Protein AF-A0A836WLM4-F1 (afdb_monomer_lite)

Secondary structure (DSSP, 8-state):
-EEEEEE-HHHHTTTS-HHHHHHHHHHHHHTSSSEEEEEESSS-SSSSPP--S-HHHHHHHHHHHHHHS---SEEEEES-TTTSPPEEEEP-SSSS--EEEESGGGG-SSS-TTS-SSEEEEE--TT-HHHHHHHHH-----SS---EEEGGGHHHHHHHHTTTS-GGG-EEESSS-GGG----

Structure (mmCIF, N/CA/C/O backbone):
data_AF-A0A836WLM4-F1
#
_entry.id   AF-A0A836WLM4-F1
#
loop_
_atom_site.group_PDB
_atom_site.id
_atom_site.type_symbol
_atom_site.label_atom_id
_atom_site.label_alt_id
_atom_site.label_comp_id
_atom_site.label_asym_id
_atom_site.label_entity_id
_atom_site.label_seq_id
_atom_site.pdbx_PDB_ins_code
_atom_site.Cartn_x
_atom_site.Cartn_y
_atom_site.Cartn_z
_atom_site.occupancy
_atom_site.B_iso_or_equiv
_atom_site.auth_seq_id
_atom_site.auth_comp_id
_atom_site.auth_asym_id
_atom_site.auth_atom_id
_atom_site.pdbx_PDB_model_num
ATOM 1 N N . MET A 1 1 ? 1.479 -11.804 12.844 1.00 90.88 1 MET A N 1
ATOM 2 C CA . MET A 1 1 ? 1.145 -10.434 12.427 1.00 90.88 1 MET A CA 1
ATOM 3 C C . MET A 1 1 ? 2.425 -9.738 12.035 1.00 90.88 1 MET A C 1
ATOM 5 O O . MET A 1 1 ? 3.139 -9.235 12.898 1.00 90.88 1 MET A O 1
ATOM 9 N N . ASN A 1 2 ? 2.704 -9.768 10.740 1.00 96.69 2 ASN A N 1
ATOM 10 C CA . ASN A 1 2 ? 3.854 -9.154 10.107 1.00 96.69 2 ASN A CA 1
ATOM 11 C C . ASN A 1 2 ? 3.353 -8.065 9.154 1.00 96.69 2 ASN A C 1
ATOM 13 O O . ASN A 1 2 ? 2.585 -8.352 8.235 1.00 96.69 2 ASN A O 1
ATOM 17 N N . LEU A 1 3 ? 3.757 -6.823 9.405 1.00 97.25 3 LEU A N 1
ATOM 18 C CA . LEU A 1 3 ? 3.410 -5.657 8.596 1.00 97.25 3 LEU A CA 1
ATOM 19 C C . LEU A 1 3 ? 4.615 -5.229 7.760 1.00 97.25 3 LEU A C 1
ATOM 21 O O . LEU A 1 3 ? 5.695 -4.998 8.299 1.00 97.25 3 LEU A O 1
ATOM 25 N N . VAL A 1 4 ? 4.427 -5.050 6.460 1.00 96.88 4 VAL A N 1
ATOM 26 C CA . VAL A 1 4 ? 5.431 -4.452 5.577 1.00 96.88 4 VAL A CA 1
ATOM 27 C C . VAL A 1 4 ? 4.884 -3.153 5.012 1.00 96.88 4 VAL A C 1
ATOM 29 O O . VAL A 1 4 ? 3.814 -3.135 4.413 1.00 96.88 4 VAL A O 1
ATOM 32 N N . VAL A 1 5 ? 5.628 -2.062 5.181 1.00 97.25 5 VAL A N 1
ATOM 33 C CA . VAL A 1 5 ? 5.418 -0.834 4.411 1.00 97.25 5 VAL A CA 1
ATOM 34 C C . VAL A 1 5 ? 6.332 -0.888 3.193 1.00 97.25 5 VAL A C 1
ATOM 36 O O . VAL A 1 5 ? 7.551 -0.903 3.351 1.00 97.25 5 VAL A O 1
ATOM 39 N N . LEU A 1 6 ? 5.750 -0.930 1.997 1.00 97.31 6 LEU A N 1
ATOM 40 C CA . LEU A 1 6 ? 6.459 -1.000 0.720 1.00 97.31 6 LEU A CA 1
ATOM 41 C C . LEU A 1 6 ? 6.491 0.374 0.044 1.00 97.31 6 LEU A C 1
ATOM 43 O O . LEU A 1 6 ? 5.462 1.042 -0.053 1.00 97.31 6 LEU A O 1
ATOM 47 N N . SER A 1 7 ? 7.653 0.787 -0.465 1.00 96.81 7 SER A N 1
ATOM 48 C CA . SER A 1 7 ? 7.782 2.012 -1.265 1.00 96.81 7 SER A CA 1
ATOM 49 C C . SER A 1 7 ? 9.016 1.997 -2.186 1.00 96.81 7 SER A C 1
ATOM 51 O O . SER A 1 7 ? 9.783 1.035 -2.208 1.00 96.81 7 SER A O 1
ATOM 53 N N . SER A 1 8 ? 9.222 3.079 -2.937 1.00 95.69 8 SER A N 1
ATOM 54 C CA . SER A 1 8 ? 10.456 3.385 -3.672 1.00 95.69 8 SER A CA 1
ATOM 55 C C . SER A 1 8 ? 11.170 4.528 -2.966 1.00 95.69 8 SER A C 1
ATOM 57 O O . SER A 1 8 ? 10.646 5.640 -2.901 1.00 95.69 8 SER A O 1
ATOM 59 N N . ARG A 1 9 ? 12.384 4.298 -2.468 1.00 95.12 9 ARG A N 1
ATOM 60 C CA . ARG A 1 9 ? 13.175 5.333 -1.799 1.00 95.12 9 ARG A CA 1
ATOM 61 C C . ARG A 1 9 ? 13.555 6.445 -2.764 1.00 95.12 9 ARG A C 1
ATOM 63 O O . ARG A 1 9 ? 13.557 7.613 -2.376 1.00 95.12 9 ARG A O 1
ATOM 70 N N . LYS A 1 10 ? 13.883 6.104 -4.014 1.00 94.44 10 LYS A N 1
ATOM 71 C CA . LYS A 1 10 ? 14.238 7.080 -5.047 1.00 94.44 10 LYS A CA 1
ATOM 72 C C . LYS A 1 10 ? 13.027 7.926 -5.429 1.00 94.44 10 LYS A C 1
ATOM 74 O O . LYS A 1 10 ? 13.130 9.149 -5.417 1.00 94.44 10 LYS A O 1
ATOM 79 N N . ASN A 1 11 ? 11.893 7.298 -5.737 1.00 95.06 11 ASN A N 1
ATOM 80 C CA . ASN A 1 11 ? 10.731 8.013 -6.262 1.00 95.06 11 ASN A CA 1
ATOM 81 C C . ASN A 1 11 ? 10.021 8.809 -5.164 1.00 95.06 11 ASN A C 1
ATOM 83 O O . ASN A 1 11 ? 9.648 9.956 -5.401 1.00 95.06 11 ASN A O 1
ATOM 87 N N . ILE A 1 12 ? 9.923 8.278 -3.939 1.00 95.31 12 ILE A N 1
ATOM 88 C CA . ILE A 1 12 ? 9.326 9.015 -2.815 1.00 95.31 12 ILE A CA 1
ATOM 89 C C . ILE A 1 12 ? 10.145 10.261 -2.446 1.00 95.31 12 ILE A C 1
ATOM 91 O O . ILE A 1 12 ? 9.575 11.291 -2.092 1.00 95.31 12 ILE A O 1
ATOM 95 N N . SER A 1 13 ? 11.474 10.211 -2.617 1.00 95.38 13 SER A N 1
ATOM 96 C CA . SER A 1 13 ? 12.364 11.357 -2.378 1.00 95.38 13 SER A CA 1
ATOM 97 C C . SER A 1 13 ? 12.131 12.518 -3.353 1.00 95.38 13 SER A C 1
ATOM 99 O O . SER A 1 13 ? 12.559 13.635 -3.076 1.00 95.38 13 SER A O 1
ATOM 101 N N . ASN A 1 14 ? 11.450 12.284 -4.482 1.00 95.56 14 ASN A N 1
ATOM 102 C CA . ASN A 1 14 ? 11.094 13.347 -5.424 1.00 95.56 14 ASN A CA 1
ATOM 103 C C . ASN A 1 14 ? 9.898 14.182 -4.944 1.00 95.56 14 ASN A C 1
ATOM 105 O O . ASN A 1 14 ? 9.700 15.290 -5.437 1.00 95.56 14 ASN A O 1
ATOM 109 N N . ILE A 1 15 ? 9.098 13.657 -4.009 1.00 95.25 15 ILE A N 1
ATOM 110 C CA . ILE A 1 15 ? 7.854 14.293 -3.553 1.00 95.25 15 ILE A CA 1
ATOM 111 C C . ILE A 1 15 ? 7.826 14.585 -2.048 1.00 95.25 15 ILE A C 1
ATOM 113 O O . ILE A 1 15 ? 6.942 15.309 -1.589 1.00 95.25 15 ILE A O 1
ATOM 117 N N . ALA A 1 16 ? 8.760 14.025 -1.275 1.00 94.94 16 ALA A N 1
ATOM 118 C CA . ALA A 1 16 ? 8.837 14.156 0.177 1.00 94.94 16 ALA A CA 1
ATOM 119 C C . ALA A 1 16 ? 10.294 14.166 0.668 1.00 94.94 16 ALA A C 1
ATOM 121 O O . ALA A 1 16 ? 11.170 13.544 0.069 1.00 94.94 16 ALA A O 1
ATOM 122 N N . ASP A 1 17 ? 10.554 14.803 1.815 1.00 96.56 17 ASP A N 1
ATOM 123 C CA . ASP A 1 17 ? 11.833 14.631 2.512 1.00 96.56 17 ASP A CA 1
ATOM 124 C C . ASP A 1 17 ? 11.935 13.195 3.048 1.00 96.56 17 ASP A C 1
ATOM 126 O O . ASP A 1 17 ? 11.098 12.742 3.840 1.00 96.56 17 ASP A O 1
ATOM 130 N N . ILE A 1 18 ? 12.973 12.472 2.626 1.00 94.69 18 ILE A N 1
ATOM 131 C CA . ILE A 1 18 ? 13.127 11.055 2.959 1.00 94.69 18 ILE A CA 1
ATOM 132 C C . ILE A 1 18 ? 13.297 10.807 4.462 1.00 94.69 18 ILE A C 1
ATOM 134 O O . ILE A 1 18 ? 12.759 9.836 4.983 1.00 94.69 18 ILE A O 1
ATOM 138 N N . LYS A 1 19 ? 13.977 11.698 5.194 1.00 95.75 19 LYS A N 1
ATOM 139 C CA . LYS A 1 19 ? 14.186 11.538 6.641 1.00 95.75 19 LYS A CA 1
ATOM 140 C C . LYS A 1 19 ? 12.888 11.765 7.402 1.00 95.75 19 LYS A C 1
ATOM 142 O O . LYS A 1 19 ? 12.614 11.067 8.377 1.00 95.75 19 LYS A O 1
ATOM 147 N N . VAL A 1 20 ? 12.092 12.742 6.967 1.00 96.25 20 VAL A N 1
ATOM 148 C CA . VAL A 1 20 ? 10.762 12.997 7.537 1.00 96.25 20 VAL A CA 1
ATOM 149 C C . VAL A 1 20 ? 9.837 11.812 7.262 1.00 96.25 20 VAL A C 1
ATOM 151 O O . VAL A 1 20 ? 9.175 11.331 8.181 1.00 96.25 20 VAL A O 1
ATOM 154 N N . THR A 1 21 ? 9.859 11.294 6.034 1.00 95.81 21 THR A N 1
ATOM 155 C CA . THR A 1 21 ? 9.072 10.128 5.612 1.00 95.81 21 THR A CA 1
ATOM 156 C C . THR A 1 21 ? 9.440 8.882 6.418 1.00 95.81 21 THR A C 1
ATOM 158 O O . THR A 1 21 ? 8.573 8.284 7.050 1.00 95.81 21 THR A O 1
ATOM 161 N N . GLU A 1 22 ? 10.726 8.527 6.487 1.00 95.88 22 GLU A N 1
ATOM 162 C CA . GLU A 1 22 ? 11.214 7.371 7.252 1.00 95.88 22 GLU A CA 1
ATOM 163 C C . GLU A 1 22 ? 10.887 7.502 8.747 1.00 95.88 22 GLU A C 1
ATOM 165 O O . GLU A 1 22 ? 10.523 6.517 9.389 1.00 95.88 22 GLU A O 1
ATOM 170 N N . LYS A 1 23 ? 10.929 8.716 9.313 1.00 96.75 23 LYS A N 1
ATOM 171 C CA . LYS A 1 23 ? 10.508 8.968 10.701 1.00 96.75 23 LYS A CA 1
ATOM 172 C C . LYS A 1 23 ? 9.004 8.747 10.906 1.00 96.75 23 LYS A C 1
ATOM 174 O O . LYS A 1 23 ? 8.608 8.187 11.934 1.00 96.75 23 LYS A O 1
ATOM 179 N N . ALA A 1 24 ? 8.172 9.193 9.967 1.00 96.31 24 ALA A N 1
ATOM 180 C CA . ALA A 1 24 ? 6.725 8.993 10.013 1.00 96.31 24 ALA A CA 1
ATOM 181 C C . ALA A 1 24 ? 6.367 7.506 9.894 1.00 96.31 24 ALA A C 1
ATOM 183 O O . ALA A 1 24 ? 5.630 6.988 10.734 1.00 96.31 24 ALA A O 1
ATOM 184 N N . VAL A 1 25 ? 6.971 6.804 8.929 1.00 96.50 25 VAL A N 1
ATOM 185 C CA . VAL A 1 25 ? 6.831 5.352 8.770 1.00 96.50 25 VAL A CA 1
ATOM 186 C C . VAL A 1 25 ? 7.288 4.633 10.028 1.00 96.50 25 VAL A C 1
ATOM 188 O O . VAL A 1 25 ? 6.541 3.815 10.549 1.00 96.50 25 VAL A O 1
ATOM 191 N N . LYS A 1 26 ? 8.455 4.976 10.584 1.00 95.88 26 LYS A N 1
ATOM 192 C CA . LYS A 1 26 ? 8.925 4.373 11.835 1.00 95.88 26 LYS A CA 1
ATOM 193 C C . LYS A 1 26 ? 7.907 4.550 12.963 1.00 95.88 26 LYS A C 1
ATOM 195 O O . LYS A 1 26 ? 7.608 3.592 13.658 1.00 95.88 26 LYS A O 1
ATOM 200 N N . SER A 1 27 ? 7.338 5.745 13.116 1.00 94.88 27 SER A N 1
ATOM 201 C CA . SER A 1 27 ? 6.329 6.009 14.153 1.00 94.88 27 SER A CA 1
ATOM 202 C C . SER A 1 27 ? 5.056 5.172 13.956 1.00 94.88 27 SER A C 1
ATOM 204 O O . SER A 1 27 ? 4.464 4.717 14.931 1.00 94.88 27 SER A O 1
ATOM 206 N N . TYR A 1 28 ? 4.645 4.955 12.702 1.00 94.44 28 TYR A N 1
ATOM 207 C CA . TYR A 1 28 ? 3.536 4.070 12.347 1.00 94.44 28 TYR A CA 1
ATOM 208 C C . TYR A 1 28 ? 3.868 2.602 12.658 1.00 94.44 28 TYR A C 1
ATOM 210 O O . TYR A 1 28 ? 3.101 1.932 13.349 1.00 94.44 28 TYR A O 1
ATOM 218 N N . LEU A 1 29 ? 5.043 2.127 12.243 1.00 95.25 29 LEU A N 1
ATOM 219 C CA . LEU A 1 29 ? 5.512 0.764 12.494 1.00 95.25 29 LEU A CA 1
ATOM 220 C C . LEU A 1 29 ? 5.709 0.463 13.989 1.00 95.25 29 LEU A C 1
ATOM 222 O O . LEU A 1 29 ? 5.354 -0.627 14.424 1.00 95.25 29 LEU A O 1
ATOM 226 N N . ASP A 1 30 ? 6.204 1.421 14.780 1.00 94.88 30 ASP A N 1
ATOM 227 C CA . ASP A 1 30 ? 6.378 1.296 16.237 1.00 94.88 30 ASP A CA 1
ATOM 228 C C . ASP A 1 30 ? 5.028 1.155 16.975 1.00 94.88 30 ASP A C 1
ATOM 230 O O . ASP A 1 30 ? 4.978 0.653 18.097 1.00 94.88 30 ASP A O 1
ATOM 234 N N . SER A 1 31 ? 3.927 1.621 16.370 1.00 91.38 31 SER A N 1
ATOM 235 C CA . SER A 1 31 ? 2.572 1.493 16.928 1.00 91.38 31 SER A CA 1
ATOM 236 C C . SER A 1 31 ? 1.916 0.142 16.631 1.00 91.38 31 SER A C 1
ATOM 238 O O . SER A 1 31 ? 0.899 -0.199 17.237 1.00 91.38 31 SER A O 1
ATOM 240 N N . PHE A 1 32 ? 2.492 -0.628 15.705 1.00 93.19 32 PHE A N 1
ATOM 241 C CA . PHE A 1 32 ? 1.990 -1.939 15.337 1.00 93.19 32 PHE A CA 1
ATOM 242 C C . PHE A 1 32 ? 2.427 -2.978 16.383 1.00 93.19 32 PHE A C 1
ATOM 244 O O . PHE A 1 32 ? 3.611 -3.068 16.698 1.00 93.19 32 PHE A O 1
ATOM 251 N N . PRO A 1 33 ? 1.508 -3.794 16.928 1.00 93.38 33 PRO A N 1
ATOM 252 C CA . PRO A 1 33 ? 1.831 -4.730 18.009 1.00 93.38 33 PRO A CA 1
ATOM 253 C C . PRO A 1 33 ? 2.648 -5.957 17.564 1.00 93.38 33 PRO A C 1
ATOM 255 O O . PRO A 1 33 ? 3.083 -6.732 18.413 1.00 93.38 33 PRO A O 1
ATOM 258 N N . GLY A 1 34 ? 2.804 -6.179 16.255 1.00 94.19 34 GLY A N 1
ATOM 259 C CA . GLY A 1 34 ? 3.534 -7.311 15.685 1.00 94.19 34 GLY A CA 1
ATOM 260 C C . GLY A 1 34 ? 4.907 -6.934 15.129 1.00 94.19 34 GLY A C 1
ATOM 261 O O . GLY A 1 34 ? 5.435 -5.855 15.386 1.00 94.19 34 GLY A O 1
ATOM 262 N N . THR A 1 35 ? 5.486 -7.828 14.332 1.00 95.88 35 THR A N 1
ATOM 263 C CA . THR A 1 35 ? 6.739 -7.546 13.626 1.00 95.88 35 THR A CA 1
ATOM 264 C C . THR A 1 35 ? 6.458 -6.631 12.441 1.00 95.88 35 THR A C 1
ATOM 266 O O . THR A 1 35 ? 5.470 -6.814 11.730 1.00 95.88 35 THR A O 1
ATOM 269 N N . SER A 1 36 ? 7.311 -5.636 12.221 1.00 95.88 36 SER A N 1
ATOM 270 C CA . SER A 1 36 ? 7.114 -4.668 11.150 1.00 95.88 36 SER A CA 1
ATOM 271 C C . SER A 1 36 ? 8.405 -4.308 10.421 1.00 95.88 36 SER A C 1
ATOM 273 O O . SER A 1 36 ? 9.484 -4.277 11.013 1.00 95.88 36 SER A O 1
ATOM 275 N N . TYR A 1 37 ? 8.283 -4.036 9.120 1.00 94.62 37 TYR A N 1
ATOM 276 C CA . TYR A 1 37 ? 9.399 -3.700 8.239 1.00 94.62 37 TYR A CA 1
ATOM 277 C C . TYR A 1 37 ? 9.043 -2.531 7.319 1.00 94.62 37 TYR A C 1
ATOM 279 O O . TYR A 1 37 ? 7.907 -2.397 6.867 1.00 94.62 37 TYR A O 1
ATOM 287 N N . LEU A 1 38 ? 10.043 -1.709 7.006 1.00 94.69 38 LEU A N 1
ATOM 288 C CA . LEU A 1 38 ? 10.018 -0.796 5.869 1.00 94.69 38 LEU A CA 1
ATOM 289 C C . LEU A 1 38 ? 10.869 -1.419 4.763 1.00 94.69 38 LEU A C 1
ATOM 291 O O . LEU A 1 38 ? 12.069 -1.623 4.951 1.00 94.69 38 LEU A O 1
ATOM 295 N N . LEU A 1 39 ? 10.241 -1.721 3.633 1.00 94.69 39 LEU A N 1
ATOM 296 C CA . LEU A 1 39 ? 10.877 -2.293 2.459 1.00 94.69 39 LEU A CA 1
ATOM 297 C C . LEU A 1 39 ? 10.871 -1.267 1.327 1.00 94.69 39 LEU A C 1
ATOM 299 O O . LEU A 1 39 ? 9.818 -0.818 0.875 1.00 94.69 39 LEU A O 1
ATOM 303 N N . TYR A 1 40 ? 12.062 -0.927 0.847 1.00 95.56 40 TYR A N 1
ATOM 304 C CA . TYR A 1 40 ? 12.218 -0.192 -0.398 1.00 95.56 40 TYR A CA 1
ATOM 305 C C . TYR A 1 40 ? 12.615 -1.153 -1.503 1.00 95.56 40 TYR A C 1
ATOM 307 O O . TYR A 1 40 ? 13.614 -1.857 -1.357 1.00 95.56 40 TYR A O 1
ATOM 315 N N . HIS A 1 41 ? 11.874 -1.157 -2.610 1.00 95.12 41 HIS A N 1
ATOM 316 C CA . HIS A 1 41 ? 12.192 -2.060 -3.714 1.00 95.12 41 HIS A CA 1
ATOM 317 C C . HIS A 1 41 ? 13.487 -1.669 -4.445 1.00 95.12 41 HIS A C 1
ATOM 319 O O . HIS A 1 41 ? 14.094 -2.502 -5.098 1.00 95.12 41 HIS A O 1
ATOM 325 N N . ASP A 1 42 ? 13.932 -0.418 -4.323 1.00 93.75 42 ASP A N 1
ATOM 326 C CA . ASP A 1 42 ? 15.059 0.179 -5.053 1.00 93.75 42 ASP A CA 1
ATOM 327 C C . ASP A 1 42 ? 16.235 0.610 -4.156 1.00 93.75 42 ASP A C 1
ATOM 329 O O . ASP A 1 42 ? 17.281 1.031 -4.653 1.00 93.75 42 ASP A O 1
ATOM 333 N N . ALA A 1 43 ? 16.072 0.545 -2.836 1.00 86.94 43 ALA A N 1
ATOM 334 C CA . ALA A 1 43 ? 17.111 0.883 -1.865 1.00 86.94 43 ALA A CA 1
ATOM 335 C C . ALA A 1 43 ? 16.936 0.087 -0.559 1.00 86.94 43 ALA A C 1
ATOM 337 O O . ALA A 1 43 ? 16.748 0.679 0.512 1.00 86.94 43 ALA A O 1
ATOM 338 N N . PRO A 1 44 ? 16.949 -1.252 -0.632 1.00 66.94 44 PRO A N 1
ATOM 339 C CA . PRO A 1 44 ? 16.681 -2.097 0.519 1.00 66.94 44 PRO A CA 1
ATOM 340 C C . PRO A 1 44 ? 17.766 -1.929 1.594 1.00 66.94 44 PRO A C 1
ATOM 342 O O . PRO A 1 44 ? 18.960 -1.929 1.278 1.00 66.94 44 PRO A O 1
ATOM 345 N N . PRO A 1 45 ? 17.407 -1.848 2.886 1.00 57.34 45 PRO A N 1
ATOM 346 C CA . PRO A 1 45 ? 18.340 -2.228 3.930 1.00 57.34 45 PRO A CA 1
ATOM 347 C C . PRO A 1 45 ? 18.340 -3.766 4.056 1.00 57.34 45 PRO A C 1
ATOM 349 O O . PRO A 1 45 ? 17.397 -4.334 4.592 1.00 57.34 45 PRO A O 1
ATOM 352 N N . PHE A 1 46 ? 19.429 -4.420 3.621 1.00 56.41 46 PHE A N 1
ATOM 353 C CA . PHE A 1 46 ? 19.738 -5.861 3.781 1.00 56.41 46 PHE A CA 1
ATOM 354 C C . PHE A 1 46 ? 18.826 -6.868 3.033 1.00 56.41 46 PHE A C 1
ATOM 356 O O . PHE A 1 46 ? 17.670 -6.613 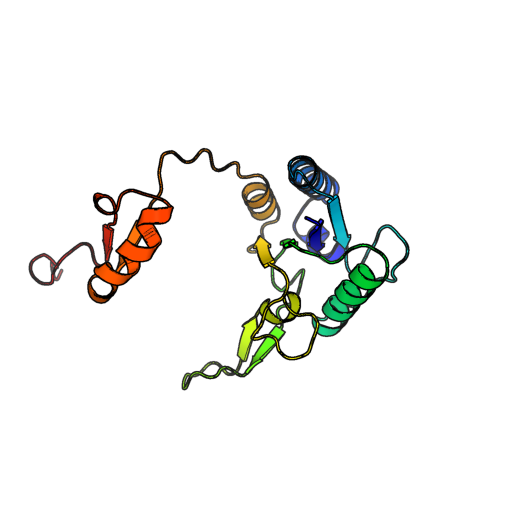2.727 1.00 56.41 46 PHE A O 1
ATOM 363 N N . PRO A 1 47 ? 19.285 -8.118 2.874 1.00 62.94 47 PRO A N 1
ATOM 364 C CA . PRO A 1 47 ? 20.189 -8.650 1.850 1.00 62.94 47 PRO A CA 1
ATOM 365 C C . PRO A 1 47 ? 19.465 -9.046 0.539 1.00 62.94 47 PRO A C 1
ATOM 367 O O . PRO A 1 47 ? 19.808 -10.071 -0.053 1.00 62.94 47 PRO A O 1
ATOM 370 N N . LEU A 1 48 ? 18.400 -8.342 0.158 1.00 75.50 48 LEU A N 1
ATOM 371 C CA . LEU A 1 48 ? 17.784 -8.496 -1.161 1.00 75.50 48 LEU A CA 1
ATOM 372 C C . LEU A 1 48 ? 18.326 -7.411 -2.086 1.00 75.50 48 LEU A C 1
ATOM 374 O O . LEU A 1 48 ? 18.580 -6.291 -1.640 1.00 75.50 48 LEU A O 1
ATOM 378 N N . ASP A 1 49 ? 18.529 -7.757 -3.352 1.00 84.94 49 ASP A N 1
ATOM 379 C CA . ASP A 1 49 ? 18.906 -6.780 -4.365 1.00 84.94 49 ASP A CA 1
ATOM 380 C C . ASP A 1 49 ? 17.704 -5.897 -4.701 1.00 84.94 49 ASP A C 1
ATOM 382 O O . ASP A 1 49 ? 16.551 -6.336 -4.667 1.00 84.94 49 ASP A O 1
ATOM 386 N N . GLY A 1 50 ? 17.978 -4.633 -5.019 1.00 87.62 50 GLY A N 1
ATOM 387 C CA . GLY A 1 50 ? 16.943 -3.745 -5.524 1.00 87.62 50 GLY A CA 1
ATOM 388 C C . GLY A 1 50 ? 16.427 -4.237 -6.877 1.00 87.62 50 GLY A C 1
ATOM 389 O O . GLY A 1 50 ? 17.203 -4.673 -7.727 1.00 87.62 50 GLY A O 1
ATOM 390 N N . VAL A 1 51 ? 15.122 -4.128 -7.088 1.00 94.00 51 VAL A N 1
ATOM 391 C CA . VAL A 1 51 ? 14.437 -4.474 -8.334 1.00 94.00 51 VAL A CA 1
ATOM 392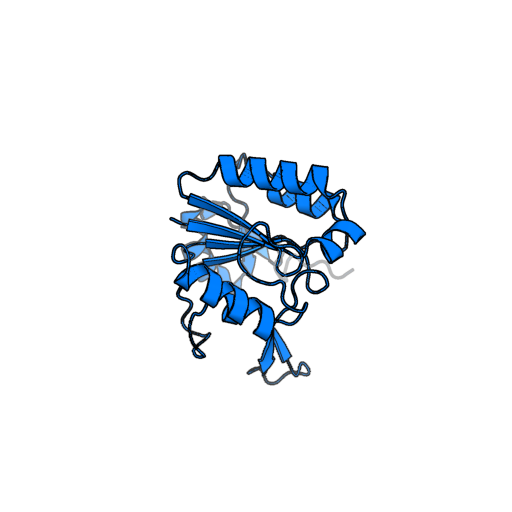 C C . VAL A 1 51 ? 13.959 -3.209 -9.057 1.00 94.00 51 VAL A C 1
ATOM 394 O O . VAL A 1 51 ? 13.743 -2.175 -8.412 1.00 94.00 51 VAL A O 1
ATOM 397 N N . PRO A 1 52 ? 13.790 -3.250 -10.392 1.00 94.75 52 PRO A N 1
ATOM 398 C CA . PRO A 1 52 ? 13.190 -2.152 -11.149 1.00 94.75 52 PRO A CA 1
ATOM 399 C C . PRO A 1 52 ? 11.806 -1.745 -10.617 1.00 94.75 52 PRO A C 1
ATOM 401 O O . PRO A 1 52 ? 11.127 -2.536 -9.965 1.00 94.75 52 PRO A O 1
ATOM 404 N N . SER A 1 53 ? 11.377 -0.514 -10.920 1.00 94.56 53 SER A N 1
ATOM 405 C CA . SER A 1 53 ? 10.012 -0.031 -10.638 1.00 94.56 53 SER A CA 1
ATOM 406 C C . SER A 1 53 ? 9.018 -0.645 -11.634 1.00 94.56 53 SER A C 1
ATOM 408 O O . SER A 1 53 ? 8.476 0.049 -12.488 1.00 94.56 53 SER A O 1
ATOM 410 N N . ASP A 1 54 ? 8.847 -1.959 -11.548 1.00 96.12 54 ASP A N 1
ATOM 411 C CA . ASP A 1 54 ? 7.997 -2.801 -12.387 1.00 96.12 54 ASP A CA 1
ATOM 412 C C . ASP A 1 54 ? 7.166 -3.716 -11.468 1.00 96.12 54 ASP A C 1
ATOM 414 O O . ASP A 1 54 ? 7.726 -4.254 -10.505 1.00 96.12 54 ASP A O 1
ATOM 418 N N . PRO A 1 55 ? 5.847 -3.863 -11.692 1.00 97.25 55 PRO A N 1
ATOM 419 C CA . PRO A 1 55 ? 4.976 -4.553 -10.745 1.00 97.25 55 PRO A CA 1
ATOM 420 C C . PRO A 1 55 ? 5.340 -6.033 -10.552 1.00 97.25 55 PRO A C 1
ATOM 422 O O . PRO A 1 55 ? 5.370 -6.500 -9.411 1.00 97.25 55 PRO A O 1
ATOM 425 N N . ASP A 1 56 ? 5.716 -6.750 -11.615 1.00 96.69 56 ASP A N 1
ATOM 426 C CA . ASP A 1 56 ? 6.134 -8.156 -11.541 1.00 96.69 56 ASP A CA 1
ATOM 427 C C . ASP A 1 56 ? 7.461 -8.319 -10.783 1.00 96.69 56 ASP A C 1
ATOM 429 O O . ASP A 1 56 ? 7.620 -9.206 -9.933 1.00 96.69 56 ASP A O 1
ATOM 433 N N . ALA A 1 57 ? 8.420 -7.424 -11.033 1.00 96.50 57 ALA A N 1
ATOM 434 C CA . ALA A 1 57 ? 9.696 -7.424 -10.325 1.00 96.50 57 ALA A CA 1
ATOM 435 C C . ALA A 1 57 ? 9.523 -7.134 -8.821 1.00 96.50 57 ALA A C 1
ATOM 437 O O . ALA A 1 57 ? 10.164 -7.769 -7.978 1.00 96.50 57 ALA A O 1
ATOM 438 N N . ILE A 1 58 ? 8.626 -6.209 -8.470 1.00 96.81 58 ILE A N 1
ATOM 439 C CA . ILE A 1 58 ? 8.287 -5.885 -7.079 1.00 96.81 58 ILE A CA 1
ATOM 440 C C . ILE A 1 58 ? 7.555 -7.052 -6.408 1.00 96.81 58 ILE A C 1
ATOM 442 O O . ILE A 1 58 ? 7.869 -7.381 -5.264 1.00 96.81 58 ILE A O 1
ATOM 446 N N . LEU A 1 59 ? 6.626 -7.717 -7.100 1.00 96.19 59 LEU A N 1
ATOM 447 C CA . LEU A 1 59 ? 5.964 -8.913 -6.578 1.00 96.19 59 LEU A CA 1
ATOM 448 C C . LEU A 1 59 ? 6.981 -10.024 -6.289 1.00 96.19 59 LEU A C 1
ATOM 450 O O . LEU A 1 59 ? 6.980 -10.585 -5.194 1.00 96.19 59 LEU A O 1
ATOM 454 N N . THR A 1 60 ? 7.917 -10.261 -7.209 1.00 94.75 60 THR A N 1
ATOM 455 C CA . THR A 1 60 ? 9.014 -11.224 -7.018 1.00 94.75 60 THR A CA 1
ATOM 456 C C . THR A 1 60 ? 9.858 -10.886 -5.785 1.00 94.75 60 THR A C 1
ATOM 458 O O . THR A 1 60 ? 10.217 -11.776 -5.012 1.00 94.75 60 THR A O 1
ATOM 461 N N . LEU A 1 61 ? 10.145 -9.600 -5.553 1.00 94.75 61 LEU A N 1
ATOM 462 C CA . LEU A 1 61 ? 10.850 -9.148 -4.351 1.00 94.75 61 LEU A CA 1
ATOM 463 C C . LEU A 1 61 ? 10.062 -9.453 -3.068 1.00 94.75 61 LEU A C 1
ATOM 465 O O . LEU A 1 61 ? 10.665 -9.863 -2.077 1.00 94.75 61 LEU A O 1
ATOM 469 N N . LEU A 1 62 ? 8.740 -9.252 -3.067 1.00 95.06 62 LEU A N 1
ATOM 470 C CA . LEU A 1 62 ? 7.895 -9.558 -1.909 1.00 95.06 62 LEU A CA 1
ATOM 471 C C . LEU A 1 62 ? 7.905 -11.056 -1.587 1.00 95.06 62 LEU A C 1
ATOM 473 O O . LEU A 1 62 ? 8.054 -11.412 -0.422 1.00 95.06 62 LEU A O 1
ATOM 477 N N . LEU A 1 63 ? 7.824 -11.920 -2.602 1.00 94.88 63 LEU A N 1
ATOM 478 C CA . LEU A 1 63 ? 7.913 -13.373 -2.418 1.00 94.88 63 LEU A CA 1
ATOM 479 C C . LEU A 1 63 ? 9.285 -13.779 -1.858 1.00 94.88 63 LEU A C 1
ATOM 481 O O . LEU A 1 63 ? 9.367 -14.485 -0.856 1.00 94.88 63 LEU A O 1
ATOM 485 N N . ALA A 1 64 ? 10.369 -13.234 -2.417 1.00 93.38 64 ALA A N 1
ATOM 486 C CA . ALA A 1 64 ? 11.723 -13.474 -1.914 1.00 93.38 64 ALA A CA 1
ATOM 487 C C . ALA A 1 64 ? 11.931 -12.952 -0.478 1.00 93.38 64 ALA A C 1
ATOM 489 O O . ALA A 1 64 ? 12.716 -13.512 0.293 1.00 93.38 64 ALA A O 1
ATOM 490 N N . PHE A 1 65 ? 11.243 -11.869 -0.106 1.00 93.50 65 PHE A N 1
ATOM 491 C CA . PHE A 1 65 ? 11.216 -11.374 1.265 1.00 93.50 65 PHE A CA 1
ATOM 492 C C . PHE A 1 65 ? 10.505 -12.359 2.198 1.00 93.50 65 PHE A C 1
ATOM 494 O O . PHE A 1 65 ? 11.050 -12.679 3.253 1.00 93.50 65 PHE A O 1
ATOM 501 N N . GLU A 1 66 ? 9.335 -12.874 1.820 1.00 93.44 66 GLU A N 1
ATOM 502 C CA . GLU A 1 66 ? 8.602 -13.864 2.619 1.00 93.44 66 GLU A CA 1
ATOM 503 C C . GLU A 1 66 ? 9.404 -15.152 2.827 1.00 93.44 66 GLU A C 1
ATOM 505 O O . GLU A 1 66 ? 9.498 -15.623 3.960 1.00 93.44 66 GLU A O 1
ATOM 510 N N . ASP A 1 67 ? 10.051 -15.658 1.773 1.00 92.75 67 ASP A N 1
ATOM 511 C CA . ASP A 1 67 ? 10.892 -16.861 1.823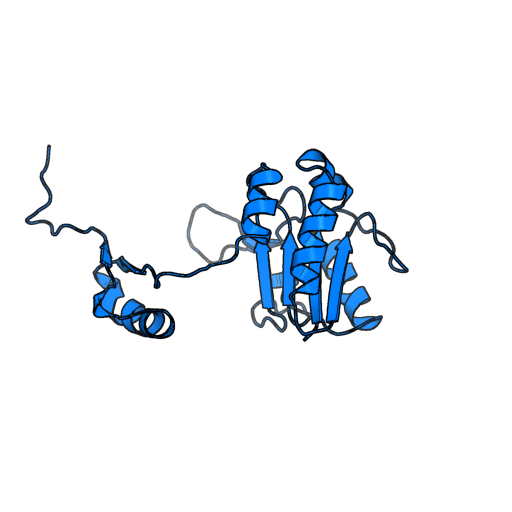 1.00 92.75 67 ASP A CA 1
ATOM 512 C C . ASP A 1 67 ? 12.070 -16.722 2.795 1.00 92.75 67 ASP A C 1
ATOM 514 O O . ASP A 1 67 ? 12.496 -17.685 3.439 1.00 92.75 67 ASP A O 1
ATOM 518 N N . LYS A 1 68 ? 12.637 -15.515 2.887 1.00 90.81 68 LYS A N 1
ATOM 519 C CA . LYS A 1 68 ? 13.828 -15.239 3.697 1.00 90.81 68 LYS A CA 1
ATOM 520 C C . LYS A 1 68 ? 13.506 -14.816 5.125 1.00 90.81 68 LYS A C 1
ATOM 522 O O . LYS A 1 68 ? 14.343 -14.990 6.015 1.00 90.81 68 LYS A O 1
ATOM 527 N N . PHE A 1 69 ? 12.347 -14.204 5.324 1.00 90.50 69 PHE A N 1
ATOM 528 C CA . PHE A 1 69 ? 11.951 -13.600 6.584 1.00 90.50 69 PHE A CA 1
ATOM 529 C C . PHE A 1 69 ? 10.677 -14.255 7.111 1.00 90.50 69 PHE A C 1
ATOM 531 O O . PHE A 1 69 ? 10.713 -15.398 7.555 1.00 90.50 69 PHE A O 1
ATOM 538 N N . ASN A 1 70 ? 9.573 -13.515 7.138 1.00 90.44 70 ASN A N 1
ATOM 539 C CA . ASN A 1 70 ? 8.292 -13.991 7.630 1.00 90.44 70 ASN A CA 1
ATOM 540 C C . ASN A 1 70 ? 7.218 -13.718 6.572 1.00 90.44 70 ASN A C 1
ATOM 542 O O . ASN A 1 70 ? 7.304 -12.681 5.906 1.00 90.44 70 ASN A O 1
ATOM 546 N N . PRO A 1 71 ? 6.172 -14.561 6.484 1.00 95.62 71 PRO A N 1
ATOM 547 C CA . PRO A 1 71 ? 4.998 -14.26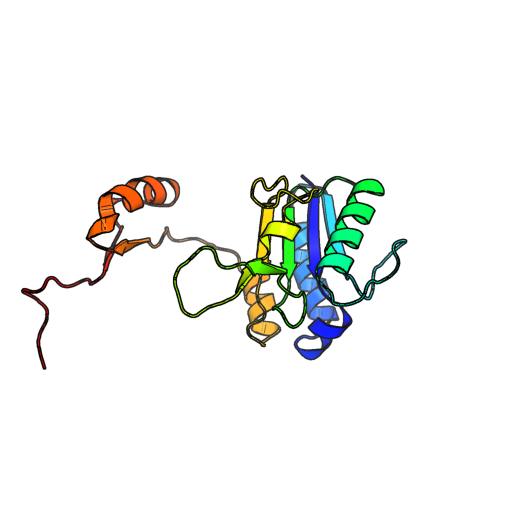4 5.673 1.00 95.62 71 PRO A CA 1
ATOM 548 C C . PRO A 1 71 ? 4.412 -12.899 6.038 1.00 95.62 71 PRO A C 1
ATOM 550 O O . PRO A 1 71 ? 4.235 -12.589 7.217 1.00 95.62 71 PRO A O 1
ATOM 553 N N . ILE A 1 72 ? 4.117 -12.084 5.037 1.00 97.06 72 ILE A N 1
ATOM 554 C CA . ILE A 1 72 ? 3.494 -10.772 5.154 1.00 97.06 72 ILE A CA 1
ATOM 555 C C . ILE A 1 72 ? 2.000 -10.986 5.397 1.00 97.06 72 ILE A C 1
ATOM 557 O O . ILE A 1 72 ? 1.289 -11.506 4.541 1.00 97.06 72 ILE A O 1
ATOM 561 N N . ASP A 1 73 ? 1.514 -10.561 6.562 1.00 97.56 73 ASP A N 1
ATOM 562 C CA . ASP A 1 73 ? 0.080 -10.582 6.875 1.00 97.56 73 ASP A CA 1
ATOM 563 C C . ASP A 1 73 ? -0.601 -9.299 6.362 1.00 97.56 73 ASP A C 1
ATOM 565 O O . ASP A 1 73 ? -1.735 -9.329 5.880 1.00 97.56 73 ASP A O 1
ATOM 569 N N . TYR A 1 74 ? 0.115 -8.171 6.453 1.00 97.94 74 TYR A N 1
ATOM 570 C CA . TYR A 1 74 ? -0.351 -6.843 6.063 1.00 97.94 74 TYR A CA 1
ATOM 571 C C . TYR A 1 74 ? 0.711 -6.136 5.219 1.00 97.94 74 TYR A C 1
ATOM 573 O O . TYR A 1 74 ? 1.842 -5.947 5.666 1.00 97.94 74 TYR A O 1
ATOM 581 N N . LEU A 1 75 ? 0.342 -5.704 4.019 1.00 98.12 75 LEU A N 1
ATOM 582 C CA . LEU A 1 75 ? 1.169 -4.902 3.129 1.00 98.12 75 LEU A CA 1
ATOM 583 C C . LEU A 1 75 ? 0.547 -3.511 2.981 1.00 98.12 75 LEU A C 1
ATOM 585 O O . LEU A 1 75 ? -0.556 -3.361 2.458 1.00 98.12 75 LEU A O 1
ATOM 589 N N . THR A 1 76 ? 1.274 -2.487 3.408 1.00 97.88 76 THR A N 1
ATOM 590 C CA . THR A 1 76 ? 0.905 -1.088 3.195 1.00 97.88 76 THR A CA 1
ATOM 591 C C . THR A 1 76 ? 1.799 -0.502 2.112 1.00 97.88 76 THR A C 1
ATOM 593 O O . THR A 1 76 ? 2.984 -0.265 2.331 1.00 97.88 76 THR A O 1
ATOM 596 N N . ILE A 1 77 ? 1.238 -0.231 0.943 1.00 98.38 77 ILE A N 1
ATOM 597 C CA . ILE A 1 77 ? 1.921 0.469 -0.141 1.00 98.38 77 ILE A CA 1
ATOM 598 C C . ILE A 1 77 ? 1.909 1.970 0.161 1.00 98.38 77 ILE A C 1
ATOM 600 O O . ILE A 1 77 ? 0.852 2.563 0.375 1.00 98.38 77 ILE A O 1
ATOM 604 N N . LEU A 1 78 ? 3.082 2.598 0.186 1.00 97.62 78 LEU A N 1
ATOM 605 C CA . LEU A 1 78 ? 3.239 4.030 0.429 1.00 97.62 78 LEU A CA 1
ATOM 606 C C . LEU A 1 78 ? 3.656 4.736 -0.866 1.00 97.62 78 LEU A C 1
ATOM 608 O O . LEU A 1 78 ? 4.804 4.613 -1.299 1.00 97.62 78 LEU A O 1
ATOM 612 N N . GLY A 1 79 ? 2.725 5.485 -1.460 1.00 96.88 79 GLY A N 1
ATOM 613 C CA . GLY A 1 79 ? 2.916 6.215 -2.714 1.00 96.88 79 GLY A CA 1
ATOM 614 C C . GLY A 1 79 ? 1.854 5.920 -3.779 1.00 96.88 79 GLY A C 1
ATOM 615 O O . GLY A 1 79 ? 1.041 5.002 -3.643 1.00 96.88 79 GLY A O 1
ATOM 616 N N . GLY A 1 80 ? 1.832 6.737 -4.837 1.00 95.62 80 GLY A N 1
ATOM 617 C CA . GLY A 1 80 ? 1.000 6.512 -6.024 1.00 95.62 80 GLY A CA 1
ATOM 618 C C . GLY A 1 80 ? 1.633 5.535 -7.024 1.00 95.62 80 GLY A C 1
ATOM 619 O O . GLY A 1 80 ? 2.639 4.890 -6.714 1.00 95.62 80 GLY A O 1
ATOM 620 N N . ASP A 1 81 ? 1.034 5.435 -8.213 1.00 96.25 81 ASP A N 1
ATOM 621 C CA . ASP A 1 81 ? 1.502 4.600 -9.337 1.00 96.25 81 ASP A CA 1
ATOM 622 C C . ASP A 1 81 ? 2.939 4.955 -9.759 1.00 96.25 81 ASP A C 1
ATOM 624 O O . ASP A 1 81 ? 3.746 4.097 -10.097 1.00 96.25 81 ASP A O 1
ATOM 628 N N . GLU A 1 82 ? 3.305 6.232 -9.632 1.00 94.12 82 GLU A N 1
ATOM 629 C CA . GLU A 1 82 ? 4.639 6.749 -9.934 1.00 94.12 82 GLU A CA 1
ATOM 630 C C . GLU A 1 82 ? 5.727 6.287 -8.948 1.00 94.12 82 GLU A C 1
ATOM 632 O O . GLU A 1 82 ? 6.922 6.431 -9.218 1.00 94.12 82 GLU A O 1
ATOM 637 N N . ILE A 1 83 ? 5.328 5.760 -7.786 1.00 95.94 83 ILE A N 1
ATOM 638 C CA . ILE A 1 83 ? 6.230 5.268 -6.737 1.00 95.94 83 ILE A CA 1
ATOM 639 C C . ILE A 1 83 ? 6.208 3.744 -6.704 1.00 95.94 83 ILE A C 1
ATOM 641 O O . ILE A 1 83 ? 7.271 3.135 -6.785 1.00 95.94 83 ILE A O 1
ATOM 645 N N . ILE A 1 84 ? 5.017 3.150 -6.595 1.00 97.56 84 ILE A N 1
ATOM 646 C CA . ILE A 1 84 ? 4.783 1.707 -6.692 1.00 97.56 84 ILE A CA 1
ATOM 647 C C . ILE A 1 84 ? 3.705 1.492 -7.759 1.00 97.56 84 ILE A C 1
ATOM 649 O O . ILE A 1 84 ? 2.549 1.847 -7.496 1.00 97.56 84 ILE A O 1
ATOM 653 N N . PRO A 1 85 ? 4.053 0.930 -8.928 1.00 97.62 85 PRO A N 1
ATOM 654 C CA . PRO A 1 85 ? 3.127 0.797 -10.043 1.00 97.62 85 PRO A CA 1
ATOM 655 C C . PRO A 1 85 ? 1.992 -0.175 -9.729 1.00 97.62 85 PRO A C 1
ATOM 657 O O . PRO A 1 85 ? 2.181 -1.158 -9.007 1.00 97.62 85 PRO A O 1
ATOM 660 N N . PHE A 1 86 ? 0.815 0.091 -10.283 1.00 97.94 86 PHE A N 1
ATOM 661 C CA . PHE A 1 86 ? -0.289 -0.860 -10.312 1.00 97.94 86 PHE A CA 1
ATOM 662 C C . PHE A 1 86 ? -0.031 -1.971 -11.332 1.00 97.94 86 PHE A C 1
ATOM 664 O O . PHE A 1 86 ? 0.621 -1.764 -12.359 1.00 97.94 86 PHE A O 1
ATOM 671 N N . PHE A 1 87 ? -0.634 -3.135 -11.101 1.00 97.44 87 PHE A N 1
ATOM 672 C CA . PHE A 1 87 ? -0.858 -4.089 -12.180 1.00 97.44 87 PHE A CA 1
ATOM 673 C C . PHE A 1 87 ? -1.961 -3.572 -13.101 1.00 97.44 87 PHE A C 1
ATOM 675 O O . PHE A 1 87 ? -2.931 -2.971 -12.640 1.00 97.44 87 PHE A O 1
ATOM 682 N N . LYS A 1 88 ? -1.828 -3.843 -14.399 1.00 96.00 88 LYS A N 1
ATOM 683 C CA . LYS A 1 88 ? -2.867 -3.595 -15.403 1.00 96.00 88 LYS A CA 1
ATOM 684 C C . LYS A 1 88 ? -3.561 -4.915 -15.703 1.00 96.00 88 LYS A C 1
ATOM 686 O O . LYS A 1 88 ? -2.998 -5.762 -16.390 1.00 96.00 88 LYS A O 1
ATOM 691 N N . LEU A 1 89 ? -4.731 -5.117 -15.110 1.00 94.25 89 LEU A N 1
ATOM 692 C CA . LEU A 1 89 ? -5.521 -6.333 -15.290 1.00 94.25 89 LEU A CA 1
ATOM 693 C C . LEU A 1 89 ? -6.553 -6.124 -16.397 1.00 94.25 89 LEU A C 1
ATOM 695 O O . LEU A 1 89 ? -7.065 -5.015 -16.504 1.00 94.25 89 LEU A O 1
ATOM 699 N N . PRO A 1 90 ? -6.919 -7.155 -17.173 1.00 92.88 90 PRO A N 1
ATOM 700 C CA . PRO A 1 90 ? -7.971 -7.013 -18.172 1.00 92.88 90 PRO A CA 1
ATOM 701 C C . PRO A 1 90 ? -9.274 -6.571 -17.502 1.00 92.88 90 PRO A C 1
ATOM 703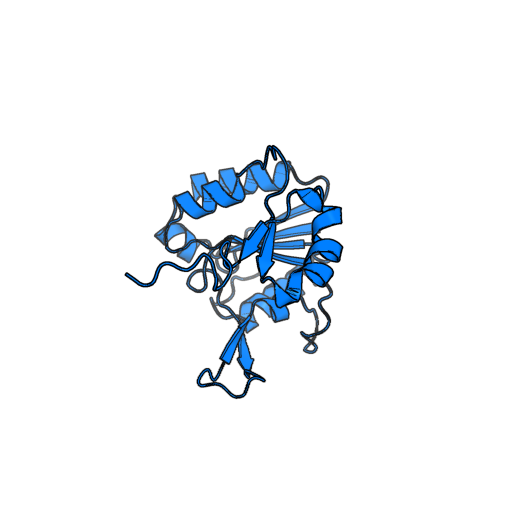 O O . PRO A 1 90 ? -9.700 -7.171 -16.510 1.00 92.88 90 PRO A O 1
ATOM 706 N N . ASN A 1 91 ? -9.904 -5.528 -18.040 1.00 92.31 91 ASN A N 1
ATOM 707 C CA . ASN A 1 91 ? -11.198 -5.080 -17.550 1.00 92.31 91 ASN A CA 1
ATOM 708 C C . ASN A 1 91 ? -12.294 -6.082 -17.956 1.00 92.31 91 ASN A C 1
ATOM 710 O O . ASN A 1 91 ? -12.493 -6.317 -19.148 1.00 92.31 91 ASN A O 1
ATOM 714 N N . PRO A 1 92 ? -13.014 -6.707 -17.003 1.00 89.19 92 PRO A N 1
ATOM 715 C CA . PRO A 1 92 ? -14.099 -7.628 -17.333 1.00 89.19 92 PRO A CA 1
ATOM 716 C C . PRO A 1 92 ? -15.396 -6.906 -17.734 1.00 89.19 92 PRO A C 1
ATOM 718 O O . PRO A 1 92 ? -16.357 -7.570 -18.129 1.00 89.19 92 PRO A O 1
ATOM 721 N N . CYS A 1 93 ? -15.463 -5.583 -17.568 1.00 90.94 93 CYS A N 1
ATOM 722 C CA . CYS A 1 93 ? -16.633 -4.779 -17.888 1.00 90.94 93 CYS A CA 1
ATOM 723 C C . CYS A 1 93 ? -16.693 -4.447 -19.384 1.00 90.94 93 CYS A C 1
ATOM 725 O O . CYS A 1 93 ? -15.675 -4.234 -20.033 1.00 90.94 93 CYS A O 1
ATOM 727 N N . ASP A 1 94 ? -17.912 -4.381 -19.920 1.00 90.00 94 ASP A N 1
ATOM 728 C CA . ASP A 1 94 ? -18.180 -3.897 -21.279 1.00 90.00 94 ASP A CA 1
ATOM 729 C C . ASP A 1 94 ? -18.265 -2.361 -21.257 1.00 90.00 94 ASP A C 1
ATOM 731 O O . ASP A 1 94 ? -19.350 -1.774 -21.287 1.00 90.00 94 ASP A O 1
ATOM 735 N N . ASP A 1 95 ? -17.113 -1.720 -21.077 1.00 92.25 95 ASP A N 1
ATOM 736 C CA . ASP A 1 95 ? -16.935 -0.269 -21.111 1.00 92.25 95 ASP A CA 1
ATOM 737 C C . ASP A 1 95 ? -15.714 0.118 -21.977 1.00 92.25 95 ASP A C 1
ATOM 739 O O . ASP A 1 95 ? -15.118 -0.723 -22.654 1.00 92.25 95 ASP A O 1
ATOM 743 N N . ASP A 1 96 ? -15.384 1.412 -22.027 1.00 92.62 96 ASP A N 1
ATOM 744 C CA . ASP A 1 96 ? -14.297 1.924 -22.873 1.00 92.62 96 ASP A CA 1
ATOM 745 C C . ASP A 1 96 ? -12.887 1.642 -22.297 1.00 92.62 96 ASP A C 1
ATOM 747 O O . ASP A 1 96 ? -11.889 1.755 -23.022 1.00 92.62 96 ASP A O 1
ATOM 751 N N . ASP A 1 97 ? -12.777 1.270 -21.018 1.00 91.81 97 ASP A N 1
ATOM 752 C CA . ASP A 1 97 ? -11.504 1.032 -20.342 1.00 91.81 97 ASP A CA 1
ATOM 753 C C . ASP A 1 97 ? -10.985 -0.379 -20.650 1.00 91.81 97 ASP A C 1
ATOM 755 O O . ASP A 1 97 ? -11.646 -1.386 -20.409 1.00 91.81 97 ASP A O 1
ATOM 759 N N . GLN A 1 98 ? -9.751 -0.470 -21.155 1.00 92.00 98 GLN A N 1
ATOM 760 C CA . GLN A 1 98 ? -9.129 -1.764 -21.475 1.00 92.00 98 GLN A CA 1
ATOM 761 C C . GLN A 1 98 ? -8.606 -2.488 -20.228 1.00 92.00 98 GLN A C 1
ATOM 763 O O . GLN A 1 98 ? -8.703 -3.711 -20.125 1.00 92.00 98 GLN A O 1
ATOM 768 N N . ASP A 1 99 ? -8.060 -1.719 -19.283 1.00 94.94 99 ASP A N 1
ATOM 769 C CA . ASP A 1 99 ? -7.347 -2.237 -18.121 1.00 94.94 99 ASP A CA 1
ATOM 770 C C . ASP A 1 99 ? -7.918 -1.675 -16.814 1.00 94.94 99 ASP A C 1
ATOM 772 O O . ASP A 1 99 ? -8.260 -0.497 -16.711 1.00 94.94 99 ASP A O 1
ATOM 776 N N . VAL A 1 100 ? -7.903 -2.502 -15.772 1.00 93.38 100 VAL A N 1
ATOM 777 C CA . VAL A 1 100 ? -8.131 -2.122 -14.379 1.00 93.38 100 VAL A CA 1
ATOM 778 C C . VAL A 1 100 ? -6.784 -2.024 -13.669 1.00 93.38 100 VAL A C 1
ATOM 780 O O . VAL A 1 100 ? -6.057 -3.013 -13.547 1.00 93.38 100 VAL A O 1
ATOM 783 N N . LEU A 1 101 ? -6.465 -0.833 -13.158 1.00 95.56 101 LEU A N 1
ATOM 784 C CA . LEU A 1 101 ? -5.310 -0.623 -12.285 1.00 95.56 101 LEU A CA 1
ATOM 785 C C . LEU A 1 101 ? -5.570 -1.274 -10.924 1.00 95.56 101 LEU A C 1
ATOM 787 O O . LEU A 1 101 ? -6.534 -0.925 -10.240 1.00 95.56 101 LEU A O 1
ATOM 791 N N . SER A 1 102 ? -4.726 -2.226 -10.533 1.00 95.19 102 SER A N 1
ATOM 792 C CA . SER A 1 102 ? -4.980 -3.078 -9.374 1.00 95.19 102 SER A CA 1
ATOM 793 C C . SER A 1 102 ? -3.740 -3.319 -8.521 1.00 95.19 102 SER A C 1
ATOM 795 O O . SER A 1 102 ? -2.651 -3.580 -9.028 1.00 95.19 102 SER A O 1
ATOM 797 N N . ASP A 1 103 ? -3.937 -3.289 -7.202 1.00 97.38 103 ASP A N 1
ATOM 798 C CA . ASP A 1 103 ? -2.967 -3.773 -6.213 1.00 97.38 103 ASP A CA 1
ATOM 799 C C . ASP A 1 103 ? -3.206 -5.246 -5.835 1.00 97.38 103 ASP A C 1
ATOM 801 O O . ASP A 1 103 ? -2.426 -5.830 -5.088 1.00 97.38 103 ASP A O 1
ATOM 805 N N . ASN A 1 104 ? -4.283 -5.862 -6.330 1.00 95.19 104 ASN A N 1
ATOM 806 C CA . ASN A 1 104 ? -4.715 -7.193 -5.907 1.00 95.19 104 ASN A CA 1
ATOM 807 C C . ASN A 1 104 ? -3.669 -8.301 -6.164 1.00 95.19 104 ASN A C 1
ATOM 809 O O . ASN A 1 104 ? -3.508 -9.169 -5.307 1.00 95.19 104 ASN A O 1
ATOM 813 N N . PRO A 1 105 ? -2.872 -8.266 -7.251 1.00 96.88 105 PRO A N 1
ATOM 814 C CA . PRO A 1 105 ? -1.779 -9.226 -7.402 1.00 96.88 105 PRO A CA 1
ATOM 815 C C . PRO A 1 105 ? -0.694 -9.093 -6.319 1.00 96.88 105 PRO A C 1
ATOM 817 O O . PRO A 1 105 ? -0.143 -10.100 -5.891 1.00 96.88 105 PRO A O 1
ATOM 820 N N . TYR A 1 106 ? -0.454 -7.901 -5.749 1.00 97.56 106 TYR A N 1
ATOM 821 C CA . TYR A 1 106 ? 0.418 -7.770 -4.568 1.00 97.56 106 TYR A CA 1
ATOM 822 C C . TYR A 1 106 ? -0.166 -8.422 -3.305 1.00 97.56 106 TYR A C 1
ATOM 824 O O . TYR A 1 106 ? 0.552 -8.581 -2.314 1.00 97.56 106 TYR A O 1
ATOM 832 N N . ALA A 1 107 ? -1.455 -8.767 -3.302 1.00 96.69 107 ALA A N 1
ATOM 833 C CA . ALA A 1 107 ? -2.121 -9.467 -2.208 1.00 96.69 107 ALA A CA 1
ATOM 834 C C . ALA A 1 107 ? -1.990 -10.991 -2.306 1.00 96.69 107 ALA A C 1
ATOM 836 O O . ALA A 1 107 ? -2.338 -11.690 -1.352 1.00 96.69 107 ALA A O 1
ATOM 837 N N . SER A 1 108 ? -1.483 -11.488 -3.434 1.00 94.75 108 SER A N 1
ATOM 838 C CA . SER A 1 108 ? -1.529 -12.904 -3.778 1.00 94.75 108 SER A CA 1
ATOM 839 C C . SER A 1 108 ? -0.120 -13.489 -3.878 1.00 94.75 108 SER A C 1
ATOM 841 O O . SER A 1 108 ? 0.847 -12.771 -4.158 1.00 94.75 108 SER A O 1
ATOM 843 N N . ARG A 1 109 ? 0.038 -14.768 -3.531 1.00 93.19 109 ARG A N 1
ATOM 844 C CA . ARG A 1 109 ? 1.325 -15.491 -3.585 1.00 93.19 109 ARG A CA 1
ATOM 845 C C . ARG A 1 109 ? 1.473 -16.357 -4.829 1.00 93.19 109 ARG A C 1
ATOM 847 O O . ARG A 1 109 ? 2.574 -16.832 -5.098 1.00 93.19 109 ARG A O 1
ATOM 854 N N . ASP A 1 110 ? 0.392 -16.533 -5.570 1.00 88.75 110 ASP A N 1
ATOM 855 C CA . ASP A 1 110 ? 0.347 -17.220 -6.849 1.00 88.75 110 ASP A CA 1
ATOM 856 C C . ASP A 1 110 ? -0.364 -16.359 -7.910 1.00 88.75 110 ASP A C 1
ATOM 858 O O . ASP A 1 110 ? -0.685 -15.187 -7.686 1.00 88.75 110 ASP A O 1
ATOM 862 N N . ASP A 1 111 ? -0.566 -16.942 -9.091 1.00 85.75 111 ASP A N 1
ATOM 863 C CA . ASP A 1 111 ? -1.203 -16.272 -10.226 1.00 85.75 111 ASP A CA 1
ATOM 864 C C . ASP A 1 111 ? -2.727 -16.083 -10.035 1.00 85.75 111 ASP A C 1
ATOM 866 O O . ASP A 1 111 ? -3.361 -15.369 -10.817 1.00 85.75 111 ASP A O 1
ATOM 870 N N . GLU A 1 112 ? -3.341 -16.687 -9.007 1.00 88.75 112 GLU A N 1
ATOM 871 C CA . GLU A 1 112 ? -4.777 -16.596 -8.721 1.00 88.75 112 GLU A CA 1
ATOM 872 C C . GLU A 1 112 ? -5.076 -15.368 -7.854 1.00 88.75 112 GLU A C 1
ATOM 874 O O . GLU A 1 112 ? -5.481 -15.437 -6.691 1.00 88.75 112 GLU A O 1
ATOM 879 N N . TYR A 1 113 ? -4.921 -14.189 -8.457 1.00 86.25 113 TYR A N 1
ATOM 880 C CA . TYR A 1 113 ? -5.055 -12.926 -7.737 1.00 86.25 113 TYR A CA 1
ATOM 881 C C . TYR A 1 113 ? -6.462 -12.654 -7.179 1.00 86.25 113 TYR A C 1
ATOM 883 O O . TYR A 1 113 ? -6.655 -11.699 -6.431 1.00 86.25 113 TYR A O 1
ATOM 891 N N . LEU A 1 114 ? -7.476 -13.449 -7.532 1.00 88.62 114 LEU A N 1
ATOM 892 C CA . LEU A 1 114 ? -8.832 -13.321 -6.992 1.00 88.62 114 LEU A CA 1
ATOM 893 C C . LEU A 1 114 ? -8.964 -13.853 -5.557 1.00 88.62 114 LEU A C 1
ATOM 895 O O . LEU A 1 114 ? -9.977 -13.583 -4.904 1.00 88.62 114 LEU A O 1
ATOM 899 N N . VAL A 1 115 ? -7.960 -14.579 -5.058 1.00 90.88 115 VAL A N 1
ATOM 900 C CA . VAL A 1 115 ? -7.942 -15.158 -3.711 1.00 90.88 115 VAL A CA 1
ATOM 901 C C . VAL A 1 115 ? -6.762 -14.580 -2.921 1.00 90.88 115 VAL A C 1
ATOM 903 O O . VAL A 1 115 ? -5.730 -15.228 -2.790 1.00 90.88 115 VAL A O 1
ATOM 906 N N . PRO A 1 116 ? -6.894 -13.362 -2.363 1.00 93.00 116 PRO A N 1
ATOM 907 C CA . PRO A 1 116 ? -5.791 -12.717 -1.661 1.00 93.00 116 PRO A CA 1
ATOM 908 C C . PRO A 1 116 ? -5.434 -13.466 -0.372 1.00 93.00 116 PRO A C 1
ATOM 910 O O . PRO A 1 116 ? -6.293 -13.703 0.483 1.00 93.00 116 PRO A O 1
ATOM 913 N N . GLU A 1 117 ? -4.152 -13.776 -0.181 1.00 94.88 117 GLU A N 1
ATOM 914 C CA . GLU A 1 117 ? -3.650 -14.444 1.027 1.00 94.88 117 GLU A CA 1
ATOM 915 C C . GLU A 1 117 ? -2.913 -13.496 1.990 1.00 94.88 117 GLU A C 1
ATOM 917 O O . GLU A 1 117 ? -2.398 -13.933 3.026 1.00 94.88 117 GLU A O 1
ATOM 922 N N . ARG A 1 118 ? -2.841 -12.198 1.667 1.00 95.38 118 ARG A N 1
ATOM 923 C CA . ARG A 1 118 ? -2.424 -11.126 2.585 1.00 95.38 118 ARG A CA 1
ATOM 924 C C . ARG A 1 118 ? -3.295 -9.884 2.408 1.00 95.38 118 ARG A C 1
ATOM 926 O O . ARG A 1 118 ? -3.802 -9.617 1.323 1.00 95.38 118 ARG A O 1
ATOM 933 N N . ALA A 1 119 ? -3.462 -9.096 3.466 1.00 96.38 119 ALA A N 1
ATOM 934 C CA . ALA A 1 119 ? -4.191 -7.836 3.369 1.00 96.38 119 ALA A CA 1
ATOM 935 C C . ALA A 1 119 ? -3.307 -6.764 2.718 1.00 96.38 119 ALA A C 1
ATOM 937 O O . ALA A 1 119 ? -2.188 -6.537 3.175 1.00 96.38 119 ALA A O 1
ATOM 938 N N . VAL A 1 120 ? -3.818 -6.074 1.696 1.00 97.56 120 VAL A N 1
ATOM 939 C CA . VAL A 1 120 ? -3.112 -4.974 1.020 1.00 97.56 120 VAL A CA 1
ATOM 940 C C . VAL A 1 120 ? -3.903 -3.682 1.152 1.00 97.56 120 VAL A C 1
ATOM 942 O O . VAL A 1 120 ? -5.117 -3.657 0.959 1.00 97.56 120 VAL A O 1
ATOM 945 N N . GLY A 1 121 ? -3.207 -2.596 1.471 1.00 96.69 121 GLY A N 1
ATOM 946 C CA . GLY A 1 121 ? -3.745 -1.242 1.425 1.00 96.69 121 GLY A CA 1
ATOM 947 C C . GLY A 1 121 ? -2.723 -0.273 0.850 1.00 96.69 121 GLY A C 1
ATOM 948 O O . GLY A 1 121 ? -1.521 -0.501 0.952 1.00 96.69 121 GLY A O 1
ATOM 949 N N . ARG A 1 122 ? -3.193 0.832 0.269 1.00 97.44 122 ARG A N 1
ATOM 950 C CA . ARG A 1 122 ? -2.339 1.882 -0.293 1.00 97.44 122 ARG A CA 1
ATOM 951 C C . ARG A 1 122 ? -2.630 3.226 0.363 1.00 97.44 122 ARG A C 1
ATOM 953 O O . ARG A 1 122 ? -3.785 3.624 0.488 1.00 97.44 122 ARG A O 1
ATOM 960 N N . ILE A 1 123 ? -1.573 3.943 0.735 1.00 96.44 123 ILE A N 1
ATOM 961 C CA . ILE A 1 123 ? -1.616 5.360 1.102 1.00 96.44 123 ILE A CA 1
ATOM 962 C C . ILE A 1 123 ? -1.076 6.154 -0.096 1.00 96.44 123 ILE A C 1
ATOM 964 O O . ILE A 1 123 ? 0.144 6.246 -0.265 1.00 96.44 123 ILE A O 1
ATOM 968 N N . PRO A 1 124 ? -1.956 6.683 -0.968 1.00 94.88 124 PRO A N 1
ATOM 969 C CA . PRO A 1 124 ? -1.532 7.358 -2.186 1.00 94.88 124 PRO A CA 1
ATOM 970 C C . PRO A 1 124 ? -0.897 8.717 -1.883 1.00 94.88 124 PRO A C 1
ATOM 972 O O . PRO A 1 124 ? -1.268 9.407 -0.931 1.00 94.88 124 PRO A O 1
ATOM 975 N N . SER A 1 125 ? 0.035 9.126 -2.743 1.00 92.12 125 SER A N 1
ATOM 976 C CA . SER A 1 125 ? 0.688 10.433 -2.653 1.00 92.12 125 SER A CA 1
ATOM 977 C C . SER A 1 125 ? -0.203 11.578 -3.141 1.00 92.12 125 SER A C 1
ATOM 979 O O . SER A 1 125 ? -0.089 12.698 -2.650 1.00 92.12 125 SER A O 1
ATOM 981 N N . ALA A 1 126 ? -1.046 11.316 -4.149 1.00 87.81 126 ALA A N 1
ATOM 982 C CA . ALA A 1 126 ? -1.700 12.343 -4.963 1.00 87.81 126 ALA A CA 1
ATOM 983 C C . ALA A 1 126 ? -0.715 13.434 -5.455 1.00 87.81 126 ALA A C 1
ATOM 985 O O . ALA A 1 126 ? -1.068 14.609 -5.546 1.00 87.81 126 ALA A O 1
ATOM 986 N N . GLY A 1 127 ? 0.548 13.061 -5.706 1.00 87.44 127 GLY A N 1
ATOM 987 C CA . GLY A 1 127 ? 1.621 13.992 -6.076 1.00 87.44 127 GLY A CA 1
ATOM 988 C C . GLY A 1 127 ? 2.110 14.906 -4.941 1.00 87.44 127 GLY A C 1
ATOM 989 O O . GLY A 1 127 ? 2.893 15.818 -5.193 1.00 87.44 127 GLY A O 1
ATOM 990 N N . ASN A 1 128 ? 1.674 14.686 -3.697 1.00 92.31 128 ASN A N 1
ATOM 991 C CA . ASN A 1 128 ? 2.025 15.502 -2.538 1.00 92.31 128 ASN A CA 1
ATOM 992 C C . ASN A 1 128 ? 2.519 14.626 -1.374 1.00 92.31 128 ASN A C 1
ATOM 994 O O . ASN A 1 128 ? 1.744 13.994 -0.654 1.00 92.31 128 ASN A O 1
ATOM 998 N N . GLY A 1 129 ? 3.834 14.636 -1.145 1.00 93.19 129 GLY A N 1
ATOM 999 C CA . GLY A 1 129 ? 4.452 13.843 -0.087 1.00 93.19 129 GLY A CA 1
ATOM 1000 C C . GLY A 1 129 ? 4.004 14.211 1.327 1.00 93.19 129 GLY A C 1
ATOM 1001 O O . GLY A 1 129 ? 3.896 13.329 2.176 1.00 93.19 129 GLY A O 1
ATOM 1002 N N . GLN A 1 130 ? 3.682 15.482 1.587 1.00 93.69 130 GLN A N 1
ATOM 1003 C CA . GLN A 1 130 ? 3.185 15.894 2.900 1.00 93.69 130 GLN A CA 1
ATOM 1004 C C . GLN A 1 130 ? 1.779 15.347 3.152 1.00 93.69 130 GLN A C 1
ATOM 1006 O O . GLN A 1 130 ? 1.535 14.779 4.211 1.00 93.69 130 GLN A O 1
ATOM 1011 N N . PHE A 1 131 ? 0.883 15.433 2.164 1.00 93.06 131 PHE A N 1
ATOM 1012 C CA . PHE A 1 131 ? -0.463 14.859 2.263 1.00 93.06 131 PHE A CA 1
ATOM 1013 C C . PHE A 1 131 ? -0.421 13.358 2.582 1.00 93.06 131 PHE A C 1
ATOM 1015 O O . PHE A 1 131 ? -1.160 12.883 3.444 1.00 93.06 131 PHE A O 1
ATOM 1022 N N . MET A 1 132 ? 0.474 12.623 1.923 1.00 94.88 132 MET A N 1
ATOM 1023 C CA . MET A 1 132 ? 0.696 11.196 2.155 1.00 94.88 132 MET A CA 1
ATOM 1024 C C . MET A 1 132 ? 1.146 10.899 3.593 1.00 94.88 132 MET A C 1
ATOM 1026 O O . MET A 1 132 ? 0.599 10.010 4.245 1.00 94.88 132 MET A O 1
ATOM 1030 N N . ILE A 1 133 ? 2.126 11.656 4.100 1.00 94.94 133 ILE A N 1
ATOM 1031 C CA . ILE A 1 133 ? 2.618 11.538 5.480 1.00 94.94 133 ILE A CA 1
ATOM 1032 C C . ILE A 1 133 ? 1.498 11.868 6.473 1.00 94.94 133 ILE A C 1
ATOM 1034 O O . ILE A 1 133 ? 1.331 11.165 7.473 1.00 94.94 133 ILE A O 1
ATOM 1038 N N . ASP A 1 134 ? 0.697 12.891 6.182 1.00 93.31 134 ASP A N 1
ATOM 1039 C CA . ASP A 1 134 ? -0.444 13.272 7.008 1.00 93.31 134 ASP A CA 1
ATOM 1040 C C . ASP A 1 134 ? -1.494 12.155 7.043 1.00 93.31 134 ASP A C 1
ATOM 1042 O O . ASP A 1 134 ? -2.002 11.856 8.119 1.00 93.31 134 ASP A O 1
ATOM 1046 N N . GLN A 1 135 ? -1.785 11.487 5.916 1.00 92.19 135 GLN A N 1
ATOM 1047 C CA . GLN A 1 135 ? -2.695 10.332 5.899 1.00 92.19 135 GLN A CA 1
ATOM 1048 C C . GLN A 1 135 ? -2.129 9.139 6.675 1.00 92.19 135 GLN A C 1
ATOM 1050 O O . GLN A 1 135 ? -2.853 8.538 7.465 1.00 92.19 135 GLN A O 1
ATOM 1055 N N . LEU A 1 136 ? -0.842 8.821 6.502 1.00 92.12 136 LEU A N 1
ATOM 1056 C CA . LEU A 1 136 ? -0.184 7.712 7.203 1.00 92.12 136 LEU A CA 1
ATOM 1057 C C . LEU A 1 136 ? -0.190 7.909 8.726 1.00 92.12 136 LEU A C 1
ATOM 1059 O O . LEU A 1 136 ? -0.361 6.962 9.490 1.00 92.12 136 LEU A O 1
ATOM 1063 N N . THR A 1 137 ? 0.015 9.146 9.173 1.00 90.25 137 THR A N 1
ATOM 1064 C CA . THR A 1 137 ? 0.101 9.492 10.600 1.00 90.25 137 THR A CA 1
ATOM 1065 C C . THR A 1 137 ? -1.236 9.918 11.198 1.00 90.25 137 THR A C 1
ATOM 1067 O O . THR A 1 137 ? -1.314 10.199 12.401 1.00 90.25 137 THR A O 1
ATOM 1070 N N . LYS A 1 138 ? -2.300 9.944 10.387 1.00 87.31 138 LYS A N 1
ATOM 1071 C CA . LYS A 1 138 ? -3.635 10.345 10.812 1.00 87.31 138 LYS A CA 1
ATOM 1072 C C . LYS A 1 138 ? -4.145 9.382 11.872 1.00 87.31 138 LYS A C 1
ATOM 1074 O O . LYS A 1 138 ? -4.597 8.277 11.591 1.00 87.31 138 LYS A O 1
ATOM 1079 N N . LYS A 1 139 ? -4.136 9.835 13.121 1.00 76.44 139 LYS A N 1
ATOM 1080 C CA . LYS A 1 139 ? -4.857 9.157 14.194 1.00 76.44 139 LYS A CA 1
ATOM 1081 C C . LYS A 1 139 ? -6.335 9.461 14.009 1.00 76.44 139 LYS A C 1
ATOM 1083 O O . LYS A 1 139 ? -6.768 10.590 14.229 1.00 76.44 139 LYS A O 1
ATOM 1088 N N . THR A 1 140 ? -7.114 8.469 13.600 1.00 64.06 140 THR A N 1
ATOM 1089 C CA . THR A 1 140 ? -8.574 8.552 13.648 1.00 64.06 140 THR A CA 1
ATOM 1090 C C . THR A 1 140 ? -9.014 8.540 15.109 1.00 64.06 140 THR A C 1
ATOM 1092 O O . THR A 1 140 ? -9.298 7.493 15.685 1.00 64.06 140 THR A O 1
ATOM 1095 N N . LEU A 1 141 ? -9.048 9.717 15.732 1.00 54.41 141 LEU A N 1
ATOM 1096 C CA . LEU A 1 141 ? -9.866 9.966 16.914 1.00 54.41 141 LEU A CA 1
ATOM 1097 C C . LEU A 1 141 ? -11.304 10.092 16.403 1.00 54.41 141 LEU A C 1
ATOM 1099 O O . LEU A 1 141 ? -11.761 11.181 16.074 1.00 54.41 141 LEU A O 1
ATOM 1103 N N . GLY A 1 142 ? -11.964 8.962 16.165 1.00 57.38 142 GLY A N 1
ATOM 1104 C CA . GLY A 1 142 ? -13.297 8.965 15.572 1.00 57.38 142 GLY A CA 1
ATOM 1105 C C . GLY A 1 142 ? -14.353 9.416 16.576 1.00 57.38 142 GLY A C 1
ATOM 1106 O O . GLY A 1 142 ? -14.784 8.618 17.404 1.00 57.38 142 GLY A O 1
ATOM 1107 N N . GLU A 1 143 ? -14.818 10.660 16.459 1.00 64.38 143 GLU A N 1
ATOM 1108 C CA . GLU A 1 143 ? -16.169 11.051 16.873 1.00 64.38 143 GLU A CA 1
ATOM 1109 C C . GLU A 1 143 ? -17.181 10.443 15.879 1.00 64.38 143 GLU A C 1
ATOM 1111 O O . GLU A 1 143 ? -17.666 11.112 14.974 1.00 64.38 143 GLU A O 1
ATOM 1116 N N . GLY A 1 144 ? -17.459 9.142 16.018 1.00 69.44 144 GLY A N 1
ATOM 1117 C CA . GLY A 1 144 ? -18.481 8.423 15.240 1.00 69.44 144 GLY A CA 1
ATOM 1118 C C . GLY A 1 144 ? -18.137 8.149 13.765 1.00 69.44 144 GLY A C 1
ATOM 1119 O O . GLY A 1 144 ? -17.250 8.760 13.173 1.00 69.44 144 GLY A O 1
ATOM 1120 N N . ALA A 1 145 ? -18.832 7.182 13.158 1.00 82.12 145 ALA A N 1
ATOM 1121 C CA . ALA A 1 145 ? -18.745 6.935 11.718 1.00 82.12 145 ALA A CA 1
ATOM 1122 C C . ALA A 1 145 ? -19.624 7.916 10.929 1.00 82.12 145 ALA A C 1
ATOM 1124 O O . ALA A 1 145 ? -20.650 8.389 11.416 1.00 82.12 145 ALA A O 1
ATOM 1125 N N . PHE A 1 146 ? -19.225 8.183 9.685 1.00 84.62 146 PHE A N 1
ATOM 1126 C CA . PHE A 1 146 ? -20.033 8.889 8.695 1.00 84.62 146 PHE A CA 1
ATOM 1127 C C . PHE A 1 146 ? -20.419 7.913 7.583 1.00 84.62 146 PHE A C 1
ATOM 1129 O O . PHE A 1 146 ? -19.548 7.290 6.976 1.00 84.62 146 PHE A O 1
ATOM 1136 N N . GLY A 1 147 ? -21.717 7.775 7.316 1.00 87.62 147 GLY A N 1
ATOM 1137 C CA . GLY A 1 147 ? -22.244 6.876 6.294 1.00 87.62 147 GLY A CA 1
ATOM 1138 C C . GLY A 1 147 ? -23.157 7.602 5.318 1.00 87.62 147 GLY A C 1
ATOM 1139 O O . GLY A 1 147 ? -24.064 8.328 5.728 1.00 87.62 147 GLY A O 1
ATOM 1140 N N . ILE A 1 148 ? -22.970 7.340 4.026 1.00 90.06 148 ILE A N 1
ATOM 1141 C CA . ILE A 1 148 ? -23.879 7.753 2.956 1.00 90.06 148 ILE A CA 1
ATOM 1142 C C . ILE A 1 148 ? -24.153 6.561 2.031 1.00 90.06 148 ILE A C 1
ATOM 1144 O O . ILE A 1 148 ? -23.252 5.779 1.738 1.00 90.06 148 ILE A O 1
ATOM 1148 N N . SER A 1 149 ? -25.397 6.397 1.588 1.00 91.56 149 SER A N 1
ATOM 1149 C CA . SER A 1 149 ? -25.822 5.325 0.683 1.00 91.56 149 SER A CA 1
ATOM 1150 C C . SER A 1 149 ? -26.711 5.873 -0.427 1.00 91.56 149 SER A C 1
ATOM 1152 O O . SER A 1 149 ? -27.499 6.788 -0.207 1.00 91.56 149 SER A O 1
ATOM 1154 N N . ALA A 1 150 ? -26.646 5.314 -1.630 1.00 89.00 150 ALA A N 1
ATOM 1155 C CA . ALA A 1 150 ? -27.681 5.585 -2.621 1.00 89.00 150 ALA A CA 1
ATOM 1156 C C . ALA A 1 150 ? -29.027 5.025 -2.129 1.00 89.00 150 ALA A C 1
ATOM 1158 O O . ALA A 1 150 ? -29.079 3.922 -1.587 1.00 89.00 150 ALA A O 1
ATOM 1159 N N . LYS A 1 151 ? -30.139 5.740 -2.356 1.00 85.31 151 LYS A N 1
ATOM 1160 C CA . LYS A 1 151 ? -31.469 5.316 -1.862 1.00 85.31 151 LYS A CA 1
ATOM 1161 C C . LYS A 1 151 ? -31.825 3.867 -2.232 1.00 85.31 151 LYS A C 1
ATOM 1163 O O . LYS A 1 151 ? -32.421 3.158 -1.426 1.00 85.31 151 LYS A O 1
ATOM 1168 N N . VAL A 1 152 ? -31.439 3.422 -3.430 1.00 88.38 152 VAL A N 1
ATOM 1169 C CA . VAL A 1 152 ? -31.695 2.054 -3.919 1.00 88.38 152 VAL A CA 1
ATOM 1170 C C . VAL A 1 152 ? -30.868 0.980 -3.196 1.00 88.38 152 VAL A C 1
ATOM 1172 O O . VAL A 1 152 ? -31.293 -0.168 -3.135 1.00 88.38 152 VAL A O 1
ATOM 1175 N N . TRP A 1 153 ? -29.738 1.353 -2.588 1.00 90.69 153 TRP A N 1
ATOM 1176 C CA . TRP A 1 153 ? -28.821 0.455 -1.878 1.00 90.69 153 TRP A CA 1
ATOM 1177 C C . TRP A 1 153 ? -28.945 0.532 -0.352 1.00 90.69 153 TRP A C 1
ATOM 1179 O O . TRP A 1 153 ? -28.230 -0.193 0.340 1.00 90.69 153 TRP A O 1
ATOM 1189 N N . ILE A 1 154 ? -29.868 1.346 0.185 1.00 90.94 154 ILE A N 1
ATOM 1190 C CA . ILE A 1 154 ? -29.918 1.661 1.620 1.00 90.94 154 ILE A CA 1
ATOM 1191 C C . ILE A 1 154 ? -29.901 0.401 2.489 1.00 90.94 154 ILE A C 1
ATOM 1193 O O . ILE A 1 154 ? -28.996 0.253 3.298 1.00 90.94 154 ILE A O 1
ATOM 1197 N N . LYS A 1 155 ? -30.782 -0.577 2.239 1.00 92.69 155 LYS A N 1
ATOM 1198 C CA . LYS A 1 155 ? -30.869 -1.807 3.046 1.00 92.69 155 LYS A CA 1
ATOM 1199 C C . LYS A 1 155 ? -29.557 -2.586 3.092 1.00 92.69 155 LYS A C 1
ATOM 1201 O O . LYS A 1 155 ? -29.198 -3.104 4.145 1.00 92.69 155 LYS A O 1
ATOM 1206 N N . ALA A 1 156 ? -28.855 -2.679 1.961 1.00 92.75 156 ALA A N 1
ATOM 1207 C CA . ALA A 1 156 ? -27.560 -3.346 1.889 1.00 92.75 156 ALA A CA 1
ATOM 1208 C C . ALA A 1 156 ? -26.499 -2.545 2.655 1.00 92.75 156 ALA A C 1
ATOM 1210 O O . ALA A 1 156 ? -25.767 -3.106 3.468 1.00 92.75 156 ALA A O 1
ATOM 1211 N N . SER A 1 157 ? -26.472 -1.223 2.476 1.00 93.38 157 SER A N 1
ATOM 1212 C CA . SER A 1 157 ? -25.556 -0.339 3.198 1.00 93.38 157 SER A CA 1
ATOM 1213 C C . SER A 1 157 ? -25.781 -0.351 4.710 1.00 93.38 157 SER A C 1
ATOM 1215 O O . SER A 1 157 ? -24.805 -0.345 5.449 1.00 93.38 157 SER A O 1
ATOM 1217 N N . GLU A 1 158 ? -27.023 -0.452 5.192 1.00 94.44 158 GLU A N 1
ATOM 1218 C CA . GLU A 1 158 ? -27.330 -0.610 6.621 1.00 94.44 158 GLU A CA 1
ATOM 1219 C C . GLU A 1 158 ? -26.663 -1.863 7.212 1.00 94.44 158 GLU A C 1
ATOM 1221 O O . GLU A 1 158 ? -26.192 -1.842 8.352 1.00 94.44 158 GLU A O 1
ATOM 1226 N N . GLN A 1 159 ? -26.581 -2.953 6.432 1.00 93.88 159 GLN A N 1
ATOM 1227 C CA . GLN A 1 159 ? -25.976 -4.201 6.898 1.00 93.88 159 GLN A CA 1
ATOM 1228 C C . GLN A 1 159 ? -24.468 -4.080 7.131 1.00 93.88 159 GLN A C 1
ATOM 1230 O O . GLN A 1 159 ? -23.934 -4.752 8.015 1.00 93.88 159 GLN A O 1
ATOM 1235 N N . VAL A 1 160 ? -23.806 -3.235 6.341 1.00 88.50 160 VAL A N 1
ATOM 1236 C CA . VAL A 1 160 ? -22.370 -2.956 6.442 1.00 88.50 160 VAL A CA 1
ATOM 1237 C C . VAL A 1 160 ? -22.117 -1.874 7.495 1.00 88.50 160 VAL A C 1
ATOM 1239 O O . VAL A 1 160 ? -21.253 -2.025 8.355 1.00 88.50 160 VAL A O 1
ATOM 1242 N N . TYR A 1 161 ? -22.915 -0.804 7.483 1.00 91.38 161 TYR A N 1
ATOM 1243 C CA . TYR A 1 161 ? -22.693 0.386 8.303 1.00 91.38 161 TYR A CA 1
ATOM 1244 C C . TYR A 1 161 ? -22.854 0.138 9.804 1.00 91.38 161 TYR A C 1
ATOM 1246 O O . TYR A 1 161 ? -22.127 0.724 10.600 1.00 91.38 161 TYR A O 1
ATOM 1254 N N . ARG A 1 162 ? -23.739 -0.779 10.210 1.00 91.62 162 ARG A N 1
ATOM 1255 C CA . ARG A 1 162 ? -23.940 -1.121 11.632 1.00 91.62 162 ARG A CA 1
ATOM 1256 C C . ARG A 1 162 ? -22.684 -1.603 12.365 1.00 91.62 162 ARG A C 1
ATOM 1258 O O . ARG A 1 162 ? -22.673 -1.613 13.589 1.00 91.62 162 ARG A O 1
ATOM 1265 N N . VAL A 1 163 ? -21.663 -2.059 11.633 1.00 86.31 163 VAL A N 1
ATOM 1266 C CA . VAL A 1 163 ? -20.388 -2.507 12.217 1.00 86.31 163 VAL A CA 1
ATOM 1267 C C . VAL A 1 163 ? -19.553 -1.311 12.679 1.00 86.31 163 VAL A C 1
ATOM 1269 O O . VAL A 1 163 ? -18.748 -1.439 13.595 1.00 86.31 163 VAL A O 1
ATOM 1272 N N . VAL A 1 164 ? -19.756 -0.145 12.059 1.00 84.31 164 VAL A N 1
ATOM 1273 C CA . VAL A 1 164 ? -18.947 1.060 12.275 1.00 84.31 164 VAL A CA 1
ATOM 1274 C C . VAL A 1 164 ? -19.742 2.228 12.869 1.00 84.31 164 VAL A C 1
ATOM 1276 O O . VAL A 1 164 ? -19.136 3.149 13.405 1.00 84.31 164 VAL A O 1
ATOM 1279 N N . GLY A 1 165 ? -21.078 2.202 12.834 1.00 86.81 165 GLY A N 1
ATOM 1280 C CA . GLY A 1 165 ? -21.924 3.277 13.357 1.00 86.81 165 GLY A CA 1
ATOM 1281 C C . GLY A 1 165 ? -23.377 2.871 13.603 1.00 86.81 165 GLY A C 1
ATOM 1282 O O . GLY A 1 165 ? -23.769 1.718 13.431 1.00 86.81 165 GLY A O 1
ATOM 1283 N N . ASN A 1 166 ? -24.203 3.834 14.015 1.00 88.69 166 ASN A N 1
ATOM 1284 C CA . ASN A 1 166 ? -25.638 3.625 14.177 1.00 88.69 166 ASN A CA 1
ATOM 1285 C C . ASN A 1 166 ? -26.342 3.780 12.826 1.00 88.69 166 ASN A C 1
ATOM 1287 O O . ASN A 1 166 ? -26.249 4.821 12.186 1.00 88.69 166 ASN A O 1
ATOM 1291 N N . VAL A 1 167 ? -27.101 2.766 12.415 1.00 89.38 167 VAL A N 1
ATOM 1292 C CA . VAL A 1 167 ? -27.847 2.750 11.148 1.00 89.38 167 VAL A CA 1
ATOM 1293 C C . VAL A 1 167 ? -28.761 3.972 10.976 1.00 89.38 167 VAL A C 1
ATOM 1295 O O . VAL A 1 167 ? -28.914 4.453 9.857 1.00 89.38 167 VAL A O 1
ATOM 1298 N N . GLY A 1 168 ? -29.297 4.531 12.068 1.00 86.31 168 GLY A N 1
ATOM 1299 C CA . GLY A 1 168 ? -30.106 5.756 12.030 1.00 86.31 168 GLY A CA 1
ATOM 1300 C C . GLY A 1 168 ? -29.359 7.006 11.542 1.00 86.31 168 GLY A C 1
ATOM 1301 O O . GLY A 1 168 ? -29.993 7.952 11.076 1.00 86.31 168 GLY A O 1
ATOM 1302 N N . ASP A 1 169 ? -28.025 7.001 11.594 1.00 89.19 169 ASP A N 1
ATOM 1303 C CA . ASP A 1 169 ? -27.183 8.105 11.128 1.00 89.19 169 ASP A CA 1
ATOM 1304 C C . ASP A 1 169 ? -26.817 7.989 9.637 1.00 89.19 169 ASP A C 1
ATOM 1306 O O . ASP A 1 169 ? -26.270 8.939 9.067 1.00 89.19 169 ASP A O 1
ATOM 1310 N N . LEU A 1 170 ? -27.142 6.862 8.984 1.00 88.62 170 LEU A N 1
ATOM 1311 C CA . LEU A 1 170 ? -26.855 6.616 7.570 1.00 88.62 170 LEU A CA 1
ATOM 1312 C C . LEU A 1 170 ? -27.649 7.586 6.681 1.00 88.62 170 LEU A C 1
ATOM 1314 O O . LEU A 1 170 ? -28.880 7.565 6.631 1.00 88.62 170 LEU A O 1
ATOM 1318 N N . LYS A 1 171 ? -26.942 8.447 5.947 1.00 89.06 171 LYS A N 1
ATOM 1319 C CA . LYS A 1 171 ? -27.550 9.411 5.020 1.00 89.06 171 LYS A CA 1
ATOM 1320 C C . LYS A 1 171 ? -27.835 8.766 3.667 1.00 89.06 171 LYS A C 1
ATOM 1322 O O . LYS A 1 171 ? -27.178 7.802 3.281 1.00 89.06 171 LYS A O 1
ATOM 1327 N N . THR A 1 172 ? -28.796 9.317 2.922 1.00 88.12 172 THR A N 1
ATOM 1328 C CA . THR A 1 172 ? -29.089 8.870 1.551 1.00 88.12 172 THR A CA 1
ATOM 1329 C C . THR A 1 172 ? -28.707 9.910 0.501 1.00 88.12 172 THR A C 1
ATOM 1331 O O . THR A 1 172 ? -28.838 11.109 0.737 1.00 88.12 172 THR A O 1
ATOM 1334 N N . ALA A 1 173 ? -28.226 9.442 -0.654 1.00 81.56 173 ALA A N 1
ATOM 1335 C CA . ALA A 1 173 ? -27.960 10.234 -1.850 1.00 81.56 173 ALA A CA 1
ATOM 1336 C C . ALA A 1 173 ? -28.931 9.849 -2.998 1.00 81.56 173 ALA A C 1
ATOM 1338 O O . ALA A 1 173 ? -29.177 8.653 -3.207 1.00 81.56 173 ALA A O 1
ATOM 1339 N N . PRO A 1 174 ? -29.455 10.828 -3.764 1.00 72.88 174 PRO A N 1
ATOM 1340 C CA . PRO A 1 174 ? -29.425 12.254 -3.438 1.00 72.88 174 PRO A CA 1
ATOM 1341 C C . PRO A 1 174 ? -30.204 12.524 -2.134 1.00 72.88 174 PRO A C 1
ATOM 1343 O O . PRO A 1 174 ? -31.155 11.801 -1.835 1.00 72.88 174 PRO A O 1
ATOM 1346 N N . PRO A 1 175 ? -29.824 13.552 -1.350 1.00 66.00 175 PRO A N 1
ATOM 1347 C CA . PRO A 1 175 ? -30.499 13.882 -0.091 1.00 66.00 175 PRO A CA 1
ATOM 1348 C C . PRO A 1 175 ? -31.909 14.458 -0.304 1.00 66.00 175 PRO A C 1
ATOM 1350 O O . PRO A 1 175 ? -32.607 14.758 0.662 1.00 66.00 175 PRO A O 1
ATOM 1353 N N . VAL A 1 176 ? -32.322 14.623 -1.564 1.00 63.81 176 VAL A N 1
ATOM 1354 C CA . VAL A 1 176 ? -33.622 15.147 -1.974 1.00 63.81 176 VAL A CA 1
ATOM 1355 C C . VAL A 1 176 ? -34.345 14.127 -2.850 1.00 63.81 176 VAL A C 1
ATOM 1357 O O . VAL A 1 176 ? -33.743 13.435 -3.671 1.00 63.81 176 VAL A O 1
ATOM 1360 N N . THR A 1 177 ? -35.657 14.014 -2.669 1.00 64.44 177 THR A N 1
ATOM 1361 C CA . THR A 1 177 ? -36.527 13.274 -3.587 1.00 64.44 177 THR A CA 1
ATOM 1362 C C . THR A 1 177 ? -36.815 14.126 -4.824 1.00 64.44 177 THR A C 1
ATOM 1364 O O . THR A 1 177 ? -36.550 15.326 -4.829 1.00 64.44 177 THR A O 1
ATOM 1367 N N . ILE A 1 178 ? -37.398 13.533 -5.872 1.00 60.00 178 ILE A N 1
ATOM 1368 C CA . ILE A 1 178 ? -37.852 14.286 -7.057 1.00 60.00 178 ILE A CA 1
ATOM 1369 C C . ILE A 1 178 ? -38.813 15.435 -6.695 1.00 60.00 178 ILE A C 1
ATOM 1371 O O . ILE A 1 178 ? -38.855 16.442 -7.387 1.00 60.00 178 ILE A O 1
ATOM 1375 N N . GLU A 1 179 ? -39.540 15.298 -5.584 1.00 65.31 179 GLU A N 1
ATOM 1376 C CA . GLU A 1 179 ? -40.464 16.298 -5.037 1.00 65.31 179 GLU A CA 1
ATOM 1377 C C . GLU A 1 179 ? -39.739 17.491 -4.389 1.00 65.31 179 GLU A C 1
ATOM 1379 O O . GLU A 1 179 ? -40.322 18.563 -4.275 1.00 65.31 179 GLU A O 1
ATOM 1384 N N . GLY A 1 180 ? -38.479 17.317 -3.974 1.00 61.59 180 GLY A N 1
ATOM 1385 C CA . GLY A 1 180 ? -37.627 18.360 -3.388 1.00 61.59 180 GLY A CA 1
ATOM 1386 C C . GLY A 1 180 ? -36.497 18.828 -4.310 1.00 61.59 180 GLY A C 1
ATOM 1387 O O . GLY A 1 180 ? -35.597 19.531 -3.854 1.00 61.59 180 GLY A O 1
ATOM 1388 N N . PHE A 1 181 ? -36.500 18.404 -5.577 1.00 58.91 181 PHE A N 1
ATOM 1389 C CA . PHE A 1 181 ? -35.493 18.789 -6.563 1.00 58.91 181 PHE A CA 1
ATOM 1390 C C . PHE A 1 181 ? -35.956 20.058 -7.290 1.00 58.91 181 PHE A C 1
ATOM 1392 O O . PHE A 1 181 ? -36.759 19.987 -8.222 1.00 58.91 181 PHE A O 1
ATOM 1399 N N . ASP A 1 182 ? -35.475 21.219 -6.840 1.00 50.00 182 ASP A N 1
ATOM 1400 C CA . ASP A 1 182 ? -35.797 22.503 -7.465 1.00 50.00 182 ASP A CA 1
ATOM 1401 C C . ASP A 1 182 ? -35.058 22.611 -8.807 1.00 50.00 182 ASP A C 1
ATOM 1403 O O . ASP A 1 182 ? -33.826 22.592 -8.865 1.00 50.00 182 ASP A O 1
ATOM 1407 N N . LYS A 1 183 ? -35.812 22.638 -9.908 1.00 54.28 183 LYS A N 1
ATOM 1408 C CA . LYS A 1 183 ? -35.257 22.794 -11.257 1.00 54.28 183 LYS A 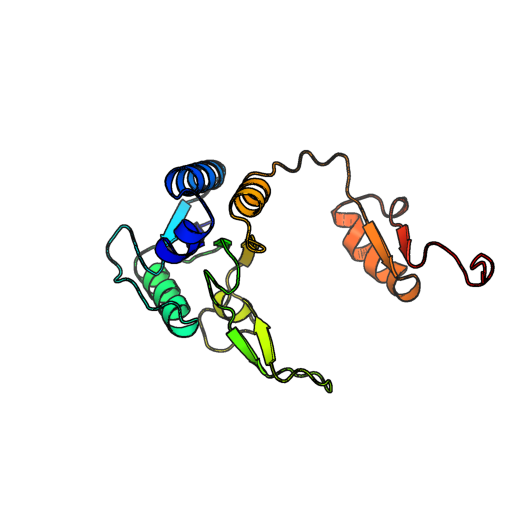CA 1
ATOM 1409 C C . LYS A 1 183 ? -35.091 24.283 -11.535 1.00 54.28 183 LYS A C 1
ATOM 1411 O O . LYS A 1 183 ? -35.936 24.874 -12.204 1.00 54.28 183 LYS A O 1
ATOM 1416 N N . THR A 1 184 ? -34.037 24.881 -10.991 1.00 47.97 184 THR A N 1
ATOM 1417 C CA . THR A 1 184 ? -33.532 26.165 -11.499 1.00 47.97 184 THR A CA 1
ATOM 1418 C C . THR A 1 184 ? -32.856 25.973 -12.844 1.00 47.97 184 THR A C 1
ATOM 1420 O O . THR A 1 184 ? -32.045 25.022 -12.935 1.00 47.97 184 THR A O 1
#

Foldseek 3Di:
DEEEEEWALVQLVVADPSVLVVVLVVVLCVPDPDHYYYQHLQDGDDDDHRFPLDQVRVLVVLLVCCVVDNDHQEYEYQEDCSIRNFDWDADPDPDPDGTDGDPQSSQPPDPPSVDGPHHYDYQYCPSHSVSSSCVSNDDCPDPFDAAEEAPVCLVVSLVVCVVGHDSVRHAYPPNDDPVRDDDD

Sequence (184 aa):
MNLVVLSSRKNISNIADIKVTEKAVKSYLDSFPGTSYLLYHDAPPFPLDGVPSDPDAILTLLLAFEDKFNPIDYLTILGGDEIIPFFKLPNPCDDDDQDVLSDNPYASRDDEYLVPERAVGRIPSAGNGQFMIDQLTKKTLGEGAFGISAKVWIKASEQVYRVVGNVGDLKTAPPVTIEGFDKT

Radius of gyration: 19.93 Å; chains: 1; bounding box: 61×43×41 Å

pLDDT: mean 89.6, std 10.92, range [47.97, 98.38]